Protein AF-A0A3C0AGR0-F1 (afdb_monomer)

Secondary structure (DSSP, 8-state):
--SEEEE-SSEEEEEETTTEEEEEEGGG--EEE-S---HHHHHHHHHHHTS--SSEEEEEEETTEEEEEEEEEEEE-SSEEEEEETTEEEEEEGGG--EEE---PPPP-PPPSEEEEETTS-EEEEEEEEE-SS-EEEEETTS-EEEE-GGGEEEEE-STT-EEEGGGSPPSEEEE--SSS-----EESS-TTSS-EEETTEEESSEEEEESSEEEEEE-TT--SEEEEEEEE-TTSTTT-EEEEEEEETTEEEEEEEEETTSPPEEEEEE-TT-SEEEEEEEEBTTBTTT-EEEEEEEEEE-

Foldseek 3Di:
DFPFWKDAQFWIWTADPFFGIWIFGPQQDQKDFDDDDDPLCVVVVVCVSPDQAPFKWFWFDDPSDIDTDGFHWGIDGRFWTFTDDPHDTDTDGCVRTRMMGGNHDNDPDDQAQKWWQFPVRDTFGFNDWDDPVAWIWTQGPSRIITIGGPNGTPDIGRQSVQKDAPLNFDFPDKDFDAPDPDTDDKDFQADPVGDFFAAPRDGFRGFMKDFPFMKGKHFPQQPFFKKWWWKAQGPVDAQDAKWWKFKDFPNHTQDTDIHTNPDHIDIDIGTRHRGGMIMIGTHADPNGRPSNTMTGGPTITGD

Mean predicted aligned error: 9.31 Å

Structure (mmCIF, N/CA/C/O backbone):
data_AF-A0A3C0AGR0-F1
#
_entry.id   AF-A0A3C0AGR0-F1
#
loop_
_atom_site.group_PDB
_atom_site.id
_atom_site.type_symbol
_atom_site.label_atom_id
_atom_site.label_alt_id
_atom_site.label_comp_id
_atom_site.label_asym_id
_atom_site.label_entity_id
_atom_site.label_seq_id
_atom_site.pdbx_PDB_ins_code
_atom_site.Cartn_x
_atom_site.Cartn_y
_atom_site.Cartn_z
_atom_site.occupancy
_atom_site.B_iso_or_equiv
_atom_site.auth_seq_id
_atom_site.auth_comp_id
_atom_site.auth_asym_id
_atom_site.auth_atom_id
_atom_site.pdbx_PDB_model_num
ATOM 1 N N . PRO A 1 1 ? -0.377 4.636 20.755 1.00 52.22 1 PRO A N 1
ATOM 2 C CA . PRO A 1 1 ? -1.352 4.015 21.696 1.00 52.22 1 PRO A CA 1
ATOM 3 C C . PRO A 1 1 ? -2.328 5.066 22.229 1.00 52.22 1 PRO A C 1
ATOM 5 O O . PRO A 1 1 ? -1.930 6.219 22.353 1.00 52.22 1 PRO A O 1
ATOM 8 N N . ILE A 1 2 ? -3.572 4.690 22.543 1.00 63.81 2 ILE A N 1
ATOM 9 C CA . ILE A 1 2 ? -4.528 5.611 23.177 1.00 63.81 2 ILE A CA 1
ATOM 10 C C . ILE A 1 2 ? -4.007 5.950 24.581 1.00 63.81 2 ILE A C 1
ATOM 12 O O . ILE A 1 2 ? -3.881 5.059 25.420 1.00 63.81 2 ILE A O 1
ATOM 16 N N . GLN A 1 3 ? -3.688 7.220 24.828 1.00 68.31 3 GLN A N 1
ATOM 17 C CA . GLN A 1 3 ? -3.175 7.690 26.118 1.00 68.31 3 GLN A CA 1
ATOM 18 C C . GLN A 1 3 ? -4.291 7.830 27.146 1.00 68.31 3 GLN A C 1
ATOM 20 O O . GLN A 1 3 ? -4.157 7.416 28.296 1.00 68.31 3 GLN A O 1
ATOM 25 N N . SER A 1 4 ? -5.415 8.393 26.712 1.00 81.19 4 SER A N 1
ATOM 26 C CA . SER A 1 4 ? -6.614 8.528 27.522 1.00 81.19 4 SER A CA 1
ATOM 27 C C . SER A 1 4 ? -7.837 8.163 26.691 1.00 81.19 4 SER A C 1
ATOM 29 O O . SER A 1 4 ? -7.893 8.405 25.484 1.00 81.19 4 SER A O 1
ATOM 31 N N . LEU A 1 5 ? -8.800 7.533 27.353 1.00 87.00 5 LEU A N 1
ATOM 32 C CA . LEU A 1 5 ? -10.100 7.204 26.796 1.00 87.00 5 LEU A CA 1
ATOM 33 C C . LEU A 1 5 ? -11.155 7.574 27.830 1.00 87.00 5 LEU A C 1
ATOM 35 O O . LEU A 1 5 ? -11.051 7.177 28.993 1.00 87.00 5 LEU A O 1
ATOM 39 N N . GLN A 1 6 ? -12.186 8.275 27.381 1.00 89.50 6 GLN A N 1
ATOM 40 C CA . GLN A 1 6 ? -13.447 8.394 28.096 1.00 89.50 6 GLN A CA 1
ATOM 41 C C . GLN A 1 6 ? -14.587 8.099 27.128 1.00 89.50 6 GLN A C 1
ATOM 43 O O . GLN A 1 6 ? -14.586 8.587 26.002 1.00 89.50 6 GLN A O 1
ATOM 48 N N . SER A 1 7 ? -15.554 7.295 27.552 1.00 91.75 7 SER A N 1
ATOM 49 C CA . SER A 1 7 ? -16.715 6.935 26.742 1.00 91.75 7 SER A CA 1
ATOM 50 C C . SER A 1 7 ? -17.990 7.042 27.559 1.00 91.75 7 SER A C 1
ATOM 52 O O . SER A 1 7 ? -18.029 6.631 28.720 1.00 91.75 7 SER A O 1
ATOM 54 N N . ASN A 1 8 ? -19.041 7.546 26.926 1.00 89.31 8 ASN A N 1
ATOM 55 C CA . ASN A 1 8 ? -20.416 7.450 27.399 1.00 89.31 8 ASN A CA 1
ATOM 56 C C . ASN A 1 8 ? -21.333 7.022 26.240 1.00 89.31 8 ASN A C 1
ATOM 58 O O . ASN A 1 8 ? -20.868 6.696 25.149 1.00 89.31 8 ASN A O 1
ATOM 62 N N . GLU A 1 9 ? -22.645 7.034 26.455 1.00 84.50 9 GLU A N 1
ATOM 63 C CA . GLU A 1 9 ? -23.624 6.618 25.441 1.00 84.50 9 GLU A CA 1
ATOM 64 C C . GLU A 1 9 ? -23.599 7.473 24.163 1.00 84.50 9 GLU A C 1
ATOM 66 O O . GLU A 1 9 ? -24.014 7.017 23.099 1.00 84.50 9 GLU A O 1
ATOM 71 N N . ARG A 1 10 ? -23.106 8.715 24.240 1.00 87.56 10 ARG A N 1
ATOM 72 C CA . ARG A 1 10 ? -23.133 9.677 23.131 1.00 87.56 10 ARG A CA 1
ATOM 73 C C . ARG A 1 10 ? -21.796 9.821 22.428 1.00 87.56 10 ARG A C 1
ATOM 75 O O . ARG A 1 10 ? -21.780 9.961 21.206 1.00 87.56 10 ARG A O 1
ATOM 82 N N . GLN A 1 11 ? -20.702 9.880 23.181 1.00 91.25 11 GLN A N 1
ATOM 83 C CA . GLN A 1 11 ? -19.387 10.221 22.650 1.00 91.25 11 GLN A CA 1
ATOM 84 C C . GLN A 1 11 ? -18.268 9.369 23.252 1.00 91.25 11 GLN A C 1
ATOM 86 O O . GLN A 1 11 ? -18.266 9.053 24.443 1.00 91.25 11 GLN A O 1
ATOM 91 N N . VAL A 1 12 ? -17.277 9.090 22.410 1.00 90.69 12 VAL A N 1
ATOM 92 C CA . VAL A 1 12 ? -15.979 8.526 22.760 1.00 90.69 12 VAL A CA 1
ATOM 93 C C . VAL A 1 12 ? -14.927 9.601 22.540 1.00 90.69 12 VAL A C 1
ATOM 95 O O . VAL A 1 12 ? -14.765 10.122 21.438 1.00 90.69 12 VAL A O 1
ATOM 98 N N . LYS A 1 13 ? -14.196 9.917 23.599 1.00 91.12 13 LYS A N 1
ATOM 99 C CA . LYS A 1 13 ? -13.093 10.864 23.612 1.00 91.12 13 LYS A CA 1
ATOM 100 C C . LYS A 1 13 ? -11.789 10.092 23.763 1.00 91.12 13 LYS A C 1
ATOM 102 O O . LYS A 1 13 ? -11.594 9.417 24.774 1.00 91.12 13 LYS A O 1
ATOM 107 N N . VAL A 1 14 ? -10.915 10.189 22.767 1.00 88.56 14 VAL A N 1
ATOM 108 C CA . VAL A 1 14 ? -9.573 9.594 22.789 1.00 88.56 14 VAL A CA 1
ATOM 109 C C . VAL A 1 14 ? -8.513 10.672 22.667 1.00 88.56 14 VAL A C 1
ATOM 111 O O . VAL A 1 14 ? -8.680 11.630 21.918 1.00 88.56 14 VAL A O 1
ATOM 114 N N . SER A 1 15 ? -7.404 10.494 23.373 1.00 83.94 15 SER A N 1
ATOM 115 C CA . SER A 1 15 ? -6.204 11.304 23.168 1.00 83.94 15 SER A CA 1
ATOM 116 C C . SER A 1 15 ? -5.042 10.416 22.748 1.00 83.94 15 SER A C 1
ATOM 118 O O . SER A 1 15 ? -4.794 9.371 23.355 1.00 83.94 15 SER A O 1
ATOM 120 N N . GLY A 1 16 ? -4.333 10.836 21.706 1.00 79.06 16 GLY A N 1
ATOM 121 C CA . GLY A 1 16 ? -3.103 10.211 21.233 1.00 79.06 16 GLY A CA 1
ATOM 122 C C . GLY A 1 16 ? -2.053 11.271 20.918 1.00 79.06 16 GLY A C 1
ATOM 123 O O . GLY A 1 16 ? -2.400 12.392 20.555 1.00 79.06 16 GLY A O 1
ATOM 124 N N . ASP A 1 17 ? -0.773 10.907 21.018 1.00 78.38 17 ASP A N 1
ATOM 125 C CA . ASP A 1 17 ? 0.351 11.822 20.758 1.00 78.38 17 ASP A CA 1
ATOM 126 C C . ASP A 1 17 ? 0.295 12.461 19.365 1.00 78.38 17 ASP A C 1
ATOM 128 O O . ASP A 1 17 ? 0.658 13.618 19.180 1.00 78.38 17 ASP A O 1
ATOM 132 N N . GLN A 1 18 ? -0.170 11.694 18.377 1.00 80.62 18 GLN A N 1
ATOM 133 C CA . GLN A 1 18 ? -0.134 12.076 16.965 1.00 80.62 18 GLN A CA 1
ATOM 134 C C . GLN A 1 18 ? -1.436 12.698 16.458 1.00 80.62 18 GLN A C 1
ATOM 136 O O . GLN A 1 18 ? -1.412 13.453 15.487 1.00 80.62 18 GLN A O 1
ATOM 141 N N . THR A 1 19 ? -2.553 12.376 17.110 1.00 76.94 19 THR A N 1
ATOM 142 C CA . THR A 1 19 ? -3.911 12.811 16.748 1.00 76.94 19 THR A CA 1
ATOM 143 C C . THR A 1 19 ? -4.418 13.957 17.618 1.00 76.94 19 THR A C 1
ATOM 145 O O . THR A 1 19 ? -5.484 14.506 17.343 1.00 76.94 19 THR A O 1
ATOM 148 N N . GLY A 1 20 ? -3.720 14.255 18.719 1.00 83.00 20 GLY A N 1
ATOM 149 C CA . GLY A 1 20 ? -4.258 15.067 19.797 1.00 83.00 20 GLY A CA 1
ATOM 150 C C . GLY A 1 20 ? -5.529 14.445 20.375 1.00 83.00 20 GLY A C 1
ATOM 151 O O . GLY A 1 20 ? -5.673 13.221 20.456 1.00 83.00 20 GLY A O 1
ATOM 152 N N . GLU A 1 21 ? -6.453 15.311 20.775 1.00 86.94 21 GLU A N 1
ATOM 153 C CA . GLU A 1 21 ? -7.779 14.937 21.251 1.00 86.94 21 GLU A CA 1
ATOM 154 C C . GLU A 1 21 ? -8.753 14.748 20.082 1.00 86.94 21 GLU A C 1
ATOM 156 O O . GLU A 1 21 ? -8.949 15.648 19.267 1.00 86.94 21 GLU A O 1
ATOM 161 N N . LEU A 1 22 ? -9.402 13.586 20.037 1.00 87.38 22 LEU A N 1
ATOM 162 C CA . LEU A 1 22 ? -10.415 13.233 19.055 1.00 87.38 22 LEU A CA 1
ATOM 163 C C . LEU A 1 22 ? -11.713 12.852 19.770 1.00 87.38 22 LEU A C 1
ATOM 165 O O . LEU A 1 22 ? -11.727 11.994 20.656 1.00 87.38 22 LEU A O 1
ATOM 169 N N . VAL A 1 23 ? -12.813 13.480 19.357 1.00 89.50 23 VAL A N 1
ATOM 170 C CA . VAL A 1 23 ? -14.159 13.207 19.870 1.00 89.50 23 VAL A CA 1
ATOM 171 C C . VAL A 1 23 ? -14.988 12.579 18.758 1.00 89.50 23 VAL A C 1
ATOM 173 O O . VAL A 1 23 ? -15.205 13.184 17.709 1.00 89.50 23 VAL A O 1
ATOM 176 N N . LEU A 1 24 ? -15.448 11.356 18.993 1.00 88.06 24 LEU A N 1
ATOM 177 C CA . LEU A 1 24 ? -16.233 10.557 18.061 1.00 88.06 24 LEU A CA 1
ATOM 178 C C . LEU A 1 24 ? -17.632 10.328 18.640 1.00 88.06 24 LEU A C 1
ATOM 180 O O . LEU A 1 24 ? -17.748 10.073 19.838 1.00 88.06 24 LEU A O 1
ATOM 184 N N . PRO A 1 25 ? -18.703 10.354 17.830 1.00 87.69 25 PRO A N 1
ATOM 185 C CA . PRO A 1 25 ? -19.986 9.810 18.255 1.00 87.69 25 PRO A CA 1
ATOM 186 C C . PRO A 1 25 ? -19.810 8.344 18.650 1.00 87.69 25 PRO A C 1
ATOM 188 O O . PRO A 1 25 ? -19.222 7.580 17.882 1.00 87.69 25 PRO A O 1
ATOM 191 N N . SER A 1 26 ? -20.329 7.940 19.813 1.00 88.00 26 SER A N 1
ATOM 192 C CA . SER A 1 26 ? -20.138 6.577 20.317 1.00 88.00 26 SER A CA 1
ATOM 193 C C . SER A 1 26 ? -20.583 5.556 19.293 1.00 88.00 26 SER A C 1
ATOM 195 O O . SER A 1 26 ? -19.822 4.640 19.033 1.00 88.00 26 SER A O 1
ATOM 197 N N . ILE A 1 27 ? -21.724 5.775 18.632 1.00 86.00 27 ILE A N 1
ATOM 198 C CA . ILE A 1 27 ? -22.282 4.894 17.594 1.00 86.00 27 ILE A CA 1
ATOM 199 C C . ILE A 1 27 ? -21.316 4.579 16.435 1.00 86.00 27 ILE A C 1
ATOM 201 O O . ILE A 1 27 ? -21.429 3.518 15.835 1.00 86.00 27 ILE A O 1
ATOM 205 N N . ASN A 1 28 ? -20.331 5.444 16.165 1.00 84.56 28 ASN A N 1
ATOM 206 C CA . ASN A 1 28 ? -19.350 5.257 15.090 1.00 84.56 28 ASN A CA 1
ATOM 207 C C . ASN A 1 28 ? -18.106 4.466 15.530 1.00 84.56 28 ASN A C 1
ATOM 209 O O . ASN A 1 28 ? -17.214 4.220 14.719 1.00 84.56 28 ASN A O 1
ATOM 213 N N . VAL A 1 29 ? -18.019 4.078 16.804 1.00 88.12 29 VAL A N 1
ATOM 214 C CA . VAL A 1 29 ? -16.923 3.265 17.340 1.00 88.12 29 VAL A CA 1
ATOM 215 C C . VAL A 1 29 ? -17.351 1.802 17.353 1.00 88.12 29 VAL A C 1
ATOM 217 O O . VAL A 1 29 ? -18.208 1.405 18.137 1.00 88.12 29 VAL A O 1
ATOM 220 N N . ALA A 1 30 ? -16.757 0.989 16.483 1.00 89.50 30 ALA A N 1
ATOM 221 C CA . ALA A 1 30 ? -17.050 -0.445 16.414 1.00 89.50 30 ALA A CA 1
ATOM 222 C C . ALA A 1 30 ? -16.259 -1.255 17.451 1.00 89.50 30 ALA A C 1
ATOM 224 O O . ALA A 1 30 ? -16.752 -2.231 18.004 1.00 89.50 30 ALA A O 1
ATOM 225 N N . SER A 1 31 ? -15.025 -0.850 17.745 1.00 91.62 31 SER A N 1
ATOM 226 C CA . SER A 1 31 ? -14.196 -1.507 18.752 1.00 91.62 31 SER A CA 1
ATOM 227 C C . SER A 1 31 ? -13.169 -0.549 19.336 1.00 91.62 31 SER A C 1
ATOM 229 O O . SER A 1 31 ? -12.819 0.469 18.736 1.00 91.62 31 SER A O 1
ATOM 231 N N . ILE A 1 32 ? -12.678 -0.890 20.522 1.00 91.69 32 ILE A N 1
ATOM 232 C CA . ILE A 1 32 ? -11.582 -0.205 21.195 1.00 91.69 32 ILE A CA 1
ATOM 233 C C . ILE A 1 32 ? -10.606 -1.270 21.674 1.00 91.69 32 ILE A C 1
ATOM 235 O O . ILE A 1 32 ? -11.000 -2.217 22.346 1.00 91.69 32 ILE A O 1
ATOM 239 N N . ARG A 1 33 ? -9.319 -1.108 21.373 1.00 91.06 33 AR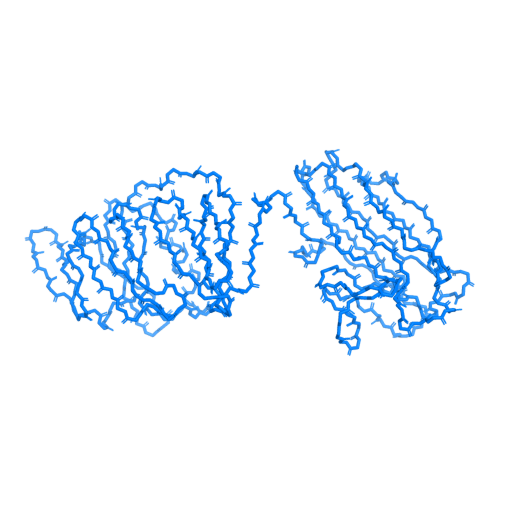G A N 1
ATOM 240 C CA . ARG A 1 33 ? -8.271 -2.002 21.871 1.00 91.06 33 ARG A CA 1
ATOM 241 C C . ARG A 1 33 ? -7.336 -1.243 22.803 1.00 91.06 33 ARG A C 1
ATOM 243 O O . ARG A 1 33 ? -6.800 -0.203 22.429 1.00 91.06 33 ARG A O 1
ATOM 250 N N . PHE A 1 34 ? -7.128 -1.789 23.995 1.00 88.44 34 PHE A N 1
ATOM 251 C CA . PHE A 1 34 ? -6.249 -1.227 25.020 1.00 88.44 34 PHE A CA 1
ATOM 252 C C . PHE A 1 34 ? -4.852 -1.846 24.982 1.00 88.44 34 PHE A C 1
ATOM 254 O O . PHE A 1 34 ? -3.864 -1.148 25.202 1.00 88.44 34 PHE A O 1
ATOM 261 N N . GLY A 1 35 ? -4.771 -3.147 24.691 1.00 84.06 35 GLY A N 1
ATOM 262 C CA . GLY A 1 35 ? -3.515 -3.893 24.640 1.00 84.06 35 GLY A CA 1
ATOM 263 C C . GLY A 1 35 ? -2.786 -3.817 23.288 1.00 84.06 35 GLY A C 1
ATOM 264 O O . GLY A 1 35 ? -3.388 -3.499 22.250 1.00 84.06 35 GLY A O 1
ATOM 265 N N . PRO A 1 36 ? -1.478 -4.133 23.265 1.00 85.56 36 PRO A N 1
ATOM 266 C CA . PRO A 1 36 ? -0.733 -4.312 22.023 1.00 85.56 36 PRO A CA 1
ATOM 267 C C . PRO A 1 36 ? -1.237 -5.550 21.268 1.00 85.56 36 PRO A C 1
ATOM 269 O O . PRO A 1 36 ? -1.525 -6.578 21.871 1.00 85.56 36 PRO A O 1
ATOM 272 N N . LEU A 1 37 ? -1.316 -5.475 19.936 1.00 86.69 37 LEU A N 1
ATOM 273 C CA . LEU A 1 37 ? -1.718 -6.613 19.103 1.00 86.69 37 LEU A CA 1
ATOM 274 C C . LEU A 1 37 ? -0.498 -7.326 18.528 1.00 86.69 37 LEU A C 1
ATOM 276 O O . LEU A 1 37 ? 0.013 -6.972 17.463 1.00 86.69 37 LEU A O 1
ATOM 280 N N . THR A 1 38 ? -0.047 -8.344 19.247 1.00 88.38 38 THR A N 1
ATOM 281 C CA . THR A 1 38 ? 1.052 -9.223 18.846 1.00 88.38 38 THR A CA 1
ATOM 282 C C . THR A 1 38 ? 0.606 -10.234 17.782 1.00 88.38 38 THR A C 1
ATOM 284 O O . THR A 1 38 ? -0.585 -10.486 17.582 1.00 88.38 38 THR A O 1
ATOM 287 N N . SER A 1 39 ? 1.563 -10.809 17.050 1.00 87.88 39 SER A N 1
ATOM 288 C CA . SER A 1 39 ? 1.302 -11.727 15.927 1.00 87.88 39 SER A CA 1
ATOM 289 C C . SER A 1 39 ? 0.491 -12.968 16.319 1.00 87.88 39 SER A C 1
ATOM 291 O O . SER A 1 39 ? -0.363 -13.408 15.557 1.00 87.88 39 SER A O 1
ATOM 293 N N . ASN A 1 40 ? 0.711 -13.493 17.523 1.00 90.75 40 ASN A N 1
ATOM 294 C CA . ASN A 1 40 ? 0.032 -14.666 18.078 1.00 90.75 40 ASN A CA 1
ATOM 295 C C . ASN A 1 40 ? -1.470 -14.466 18.361 1.00 90.75 40 ASN A C 1
ATOM 297 O O . ASN A 1 40 ? -2.233 -15.417 18.234 1.00 90.75 40 ASN A O 1
ATOM 301 N N . ILE A 1 41 ? -1.907 -13.254 18.716 1.00 92.69 41 ILE A N 1
ATOM 302 C CA . ILE A 1 41 ? -3.315 -12.956 19.041 1.00 92.69 41 ILE A CA 1
ATOM 303 C C . ILE A 1 41 ? -4.048 -12.217 17.916 1.00 92.69 41 ILE A C 1
ATOM 305 O O . ILE A 1 41 ? -5.271 -12.092 17.965 1.00 92.69 41 ILE A O 1
ATOM 309 N N . ARG A 1 42 ? -3.324 -11.749 16.887 1.00 91.44 42 ARG A N 1
ATOM 310 C CA . ARG A 1 42 ? -3.878 -11.000 15.747 1.00 91.44 42 ARG A CA 1
ATOM 311 C C . ARG A 1 42 ? -5.040 -11.725 15.076 1.00 91.44 42 ARG A C 1
ATOM 313 O O . ARG A 1 42 ? -6.119 -11.154 14.972 1.00 91.44 42 ARG A O 1
ATOM 320 N N . GLY A 1 43 ? -4.840 -12.985 14.693 1.00 92.19 43 GLY A N 1
ATOM 321 C CA . GLY A 1 43 ? -5.882 -13.765 14.021 1.00 92.19 43 GLY A CA 1
ATOM 322 C C . GLY A 1 43 ? -7.114 -13.999 14.901 1.00 92.19 43 GLY A C 1
ATOM 323 O O . GLY A 1 43 ? -8.236 -13.973 14.406 1.00 92.19 43 GLY A O 1
ATOM 324 N N . SER A 1 44 ? -6.932 -14.182 16.213 1.00 93.12 44 SER A N 1
ATOM 325 C CA . SER A 1 44 ? -8.050 -14.325 17.157 1.00 93.12 44 SER A CA 1
ATOM 326 C C . SER A 1 44 ? -8.837 -13.022 17.303 1.00 93.12 44 SER A C 1
ATOM 328 O O . SER A 1 44 ? -10.062 -13.046 17.284 1.00 93.12 44 SER A O 1
ATOM 330 N N . TRP A 1 45 ? -8.149 -11.879 17.383 1.00 94.12 45 TRP A N 1
ATOM 331 C CA . TRP A 1 45 ? -8.791 -10.562 17.429 1.00 94.12 45 TRP A CA 1
ATOM 332 C C . TRP A 1 45 ? -9.575 -10.260 16.146 1.00 94.12 45 TRP A C 1
ATOM 334 O O . TRP A 1 45 ? -10.723 -9.832 16.215 1.00 94.12 45 TRP A O 1
ATOM 344 N N . GLU A 1 46 ? -8.994 -10.538 14.976 1.00 91.25 46 GLU A N 1
ATOM 345 C CA . GLU A 1 46 ? -9.662 -10.363 13.679 1.00 91.25 46 GLU A CA 1
ATOM 346 C C . GLU A 1 46 ? -10.913 -11.241 13.551 1.00 91.25 46 GLU A C 1
ATOM 348 O O . GLU A 1 46 ? -11.924 -10.792 13.014 1.00 91.25 46 GLU A O 1
ATOM 353 N N . LYS A 1 47 ? -10.890 -12.469 14.082 1.00 91.88 47 LYS A N 1
ATOM 354 C CA . LYS A 1 47 ? -12.084 -13.326 14.132 1.00 91.88 47 LYS A CA 1
ATOM 355 C C . LYS A 1 47 ? -13.189 -12.736 15.006 1.00 91.88 47 LYS A C 1
ATOM 357 O O . LYS A 1 47 ? -14.343 -12.794 14.606 1.00 91.88 47 LYS A O 1
ATOM 362 N N . LEU A 1 48 ? -12.847 -12.159 16.162 1.00 92.75 48 LEU A N 1
ATOM 363 C CA . LEU A 1 48 ? -13.831 -11.518 17.043 1.00 92.75 48 LEU A CA 1
ATOM 364 C C . LEU A 1 48 ? -14.441 -10.262 16.403 1.00 92.75 48 LEU A C 1
ATOM 366 O O . LEU A 1 48 ? -15.649 -10.060 16.500 1.00 92.75 48 LEU A O 1
ATOM 370 N N . LEU A 1 49 ? -13.625 -9.448 15.721 1.00 90.06 49 LEU A N 1
ATOM 371 C CA . LEU A 1 49 ? -14.084 -8.243 15.018 1.00 90.06 49 LEU A CA 1
ATOM 372 C C . LEU A 1 49 ? -15.064 -8.547 13.882 1.00 90.06 49 LEU A C 1
ATOM 374 O O . LEU A 1 49 ? -15.992 -7.779 13.662 1.00 90.06 49 LEU A O 1
ATOM 378 N N . ASN A 1 50 ? -14.837 -9.646 13.161 1.00 87.56 50 ASN A N 1
ATOM 379 C CA . ASN A 1 50 ? -15.655 -10.050 12.016 1.00 87.56 50 ASN A CA 1
ATOM 380 C C . ASN A 1 50 ? -16.785 -11.025 12.397 1.00 87.56 50 ASN A C 1
ATOM 382 O O . ASN A 1 50 ? -17.455 -11.555 11.513 1.00 87.56 50 ASN A O 1
ATOM 386 N N . GLY A 1 51 ? -16.963 -11.313 13.689 1.00 85.69 51 GLY A N 1
ATOM 387 C CA . GLY A 1 51 ? -18.023 -12.190 14.176 1.00 85.69 51 GLY A CA 1
ATOM 388 C C . GLY A 1 51 ? -19.394 -11.513 14.149 1.00 85.69 51 GLY A C 1
ATOM 389 O O . GLY A 1 51 ? -19.514 -10.313 14.397 1.00 85.69 51 GLY A O 1
ATOM 390 N N . GLU A 1 52 ? -20.445 -12.292 13.895 1.00 83.19 52 GLU A N 1
ATOM 391 C CA . GLU A 1 52 ? -21.830 -11.839 14.053 1.00 83.19 52 GLU A CA 1
ATOM 392 C C . GLU A 1 52 ? -22.201 -11.833 15.541 1.00 83.19 52 GLU A C 1
ATOM 394 O O . GLU A 1 52 ? -22.642 -12.836 16.102 1.00 83.19 52 GLU A O 1
ATOM 399 N N . ASN A 1 53 ? -21.980 -10.696 16.202 1.00 84.94 53 ASN A N 1
ATOM 400 C CA . ASN A 1 53 ? -22.244 -10.537 17.629 1.00 84.94 53 ASN A CA 1
ATOM 401 C C . ASN A 1 53 ? -23.573 -9.804 17.846 1.00 84.94 53 ASN A C 1
ATOM 403 O O . ASN A 1 53 ? -23.746 -8.672 17.400 1.00 84.94 53 ASN A O 1
ATOM 407 N N . SER A 1 54 ? -24.505 -10.426 18.573 1.00 87.31 54 SER A N 1
ATOM 408 C CA . SER A 1 54 ? -25.776 -9.793 18.959 1.00 87.31 54 SER A CA 1
ATOM 409 C C . SER A 1 54 ? -25.667 -8.906 20.207 1.00 87.31 54 SER A C 1
ATOM 411 O O . SER A 1 54 ? -26.625 -8.220 20.552 1.00 87.31 54 SER A O 1
ATOM 413 N N . LYS A 1 55 ? -24.533 -8.964 20.913 1.00 92.69 55 LYS A N 1
ATOM 414 C CA . LYS A 1 55 ? -24.222 -8.213 22.138 1.00 92.69 55 LYS A CA 1
ATOM 415 C C . LYS A 1 55 ? -22.779 -7.719 22.111 1.00 92.69 55 LYS A C 1
ATOM 417 O O . LYS A 1 55 ? -21.951 -8.277 21.390 1.00 92.69 55 LYS A O 1
ATOM 422 N N . ASP A 1 56 ? -22.480 -6.705 22.917 1.00 94.81 56 ASP A N 1
ATOM 423 C CA . ASP A 1 56 ? -21.118 -6.205 23.065 1.00 94.81 56 ASP A CA 1
ATOM 424 C C . ASP A 1 56 ? -20.223 -7.273 23.700 1.00 94.81 56 ASP A C 1
ATOM 426 O O . ASP A 1 56 ? -20.662 -8.054 24.547 1.00 94.81 56 ASP A O 1
ATOM 430 N N . LEU A 1 57 ? -18.950 -7.278 23.316 1.00 95.88 57 LEU A N 1
ATOM 431 C CA . LEU A 1 57 ? -17.938 -8.176 23.846 1.00 95.88 57 LEU A CA 1
ATOM 432 C C . LEU A 1 57 ? -16.925 -7.398 24.678 1.00 95.88 57 LEU A C 1
ATOM 434 O O . LEU A 1 57 ? -16.256 -6.480 24.189 1.00 95.88 57 LEU A O 1
ATOM 438 N N . LEU A 1 58 ? -16.750 -7.833 25.922 1.00 96.38 58 LEU A N 1
ATOM 439 C CA . LEU A 1 58 ? -15.632 -7.441 26.764 1.00 96.38 58 LEU A CA 1
ATOM 440 C C . LEU A 1 58 ? -14.521 -8.484 26.616 1.00 96.38 58 LEU A C 1
ATOM 442 O O . LEU A 1 58 ? -14.628 -9.594 27.135 1.00 96.38 58 LEU A O 1
ATOM 446 N N . VAL A 1 59 ? -13.456 -8.138 25.897 1.00 96.31 59 VAL A N 1
ATOM 447 C CA . VAL A 1 59 ? -12.372 -9.066 25.555 1.00 96.31 59 VAL A CA 1
ATOM 448 C C . VAL A 1 59 ? -11.256 -8.967 26.587 1.00 96.31 59 VAL A C 1
ATOM 450 O O . VAL A 1 59 ? -10.731 -7.884 26.857 1.00 96.31 59 VAL A O 1
ATOM 453 N N . VAL A 1 60 ? -10.841 -10.105 27.130 1.00 95.31 60 VAL A N 1
ATOM 454 C CA . VAL A 1 60 ? -9.724 -10.235 28.070 1.00 95.31 60 VAL A CA 1
ATOM 455 C C . VAL A 1 60 ? -8.618 -11.085 27.456 1.00 95.31 60 VAL A C 1
ATOM 457 O O . VAL A 1 60 ? -8.870 -11.990 26.664 1.00 95.31 60 VAL A O 1
ATOM 460 N N . GLN A 1 61 ? -7.376 -10.800 27.832 1.00 93.81 61 GLN A N 1
ATOM 461 C CA . GLN A 1 61 ? -6.221 -11.584 27.408 1.00 93.81 61 GLN A CA 1
ATOM 462 C C . GLN A 1 61 ? -5.681 -12.379 28.597 1.00 93.81 61 GLN A C 1
ATOM 464 O O . GLN A 1 61 ? -5.374 -11.808 29.645 1.00 93.81 61 GLN A O 1
ATOM 469 N N . LYS A 1 62 ? -5.529 -13.692 28.419 1.00 91.38 62 LYS A N 1
ATOM 470 C CA . LYS A 1 62 ? -4.772 -14.566 29.323 1.00 91.38 62 LYS A CA 1
ATOM 471 C C . LYS A 1 62 ? -3.627 -15.166 28.524 1.00 91.38 62 LYS A C 1
ATOM 473 O O . LYS A 1 62 ? -3.857 -15.956 27.613 1.00 91.38 62 LYS A O 1
ATOM 478 N N . GLU A 1 63 ? -2.405 -14.745 28.838 1.00 88.00 63 GLU A N 1
ATOM 479 C CA . GLU A 1 63 ? -1.204 -15.100 28.075 1.00 88.00 63 GLU A CA 1
ATOM 480 C C . GLU A 1 63 ? -1.374 -14.791 26.576 1.00 88.00 63 GLU A C 1
ATOM 482 O O . GLU A 1 63 ? -1.415 -13.627 26.183 1.00 88.00 63 GLU A O 1
ATOM 487 N N . ASN A 1 64 ? -1.519 -15.820 25.741 1.00 89.12 64 ASN A N 1
ATOM 488 C CA . ASN A 1 64 ? -1.627 -15.716 24.287 1.00 89.12 64 ASN A CA 1
ATOM 489 C C . ASN A 1 64 ? -3.028 -16.066 23.769 1.00 89.12 64 ASN A C 1
ATOM 491 O O . ASN A 1 64 ? -3.200 -16.327 22.579 1.00 89.12 64 ASN A O 1
ATOM 495 N N . VAL A 1 65 ? -4.023 -16.096 24.656 1.00 93.06 65 VAL A N 1
ATOM 496 C CA . VAL A 1 65 ? -5.409 -16.428 24.327 1.00 93.06 65 VAL A CA 1
ATOM 497 C C . VAL A 1 65 ? -6.299 -15.230 24.634 1.00 93.06 65 VAL A C 1
ATOM 499 O O . VAL A 1 65 ? -6.210 -14.629 25.708 1.00 93.06 65 VAL A O 1
ATOM 502 N N . LEU A 1 66 ? -7.147 -14.883 23.665 1.00 95.25 66 LEU A N 1
ATOM 503 C CA . LEU A 1 66 ? -8.225 -13.919 23.843 1.00 95.25 66 LEU A CA 1
ATOM 504 C C . LEU A 1 66 ? -9.501 -14.677 24.189 1.00 95.25 66 LEU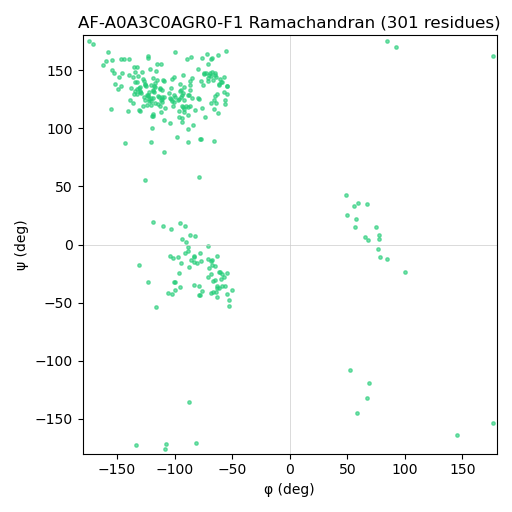 A C 1
ATOM 506 O O . LEU A 1 66 ? -9.889 -15.596 23.470 1.00 95.25 66 LEU A O 1
ATOM 510 N N . ASP A 1 67 ? -10.123 -14.269 25.283 1.00 95.06 67 ASP A N 1
ATOM 511 C CA . ASP A 1 67 ? -11.405 -14.767 25.769 1.00 95.06 67 ASP A CA 1
ATOM 512 C C . ASP A 1 67 ? -12.359 -13.573 25.905 1.00 95.06 67 ASP A C 1
ATOM 514 O O . ASP A 1 67 ? -11.908 -12.421 25.912 1.00 95.06 67 ASP A O 1
ATOM 518 N N . TYR A 1 68 ? -13.665 -13.804 25.983 1.00 95.25 68 TYR A N 1
ATOM 519 C CA . TYR A 1 68 ? -14.628 -12.706 26.034 1.00 95.25 68 TYR A CA 1
ATOM 520 C C . TYR A 1 68 ? -15.851 -13.016 26.886 1.00 95.25 68 TYR A C 1
ATOM 522 O O . TYR A 1 68 ? -16.190 -14.166 27.148 1.00 95.25 68 TYR A O 1
ATOM 530 N N . ILE A 1 69 ? -16.517 -11.945 27.308 1.00 94.81 69 ILE A N 1
ATOM 531 C CA . ILE A 1 69 ? -17.806 -11.990 27.996 1.00 94.81 69 ILE A CA 1
ATOM 532 C C . ILE A 1 69 ? -18.788 -11.161 27.169 1.00 94.81 69 ILE A C 1
ATOM 534 O O . ILE A 1 69 ? -18.451 -10.042 26.773 1.00 94.81 69 ILE A O 1
ATOM 538 N N . ASP A 1 70 ? -19.972 -11.708 26.889 1.00 94.50 70 ASP A N 1
ATOM 539 C CA . ASP A 1 70 ? -21.042 -11.017 26.171 1.00 94.50 70 ASP A CA 1
ATOM 540 C C . ASP A 1 70 ? -21.917 -10.195 27.130 1.00 94.50 70 ASP A C 1
ATOM 542 O O . ASP A 1 70 ? -22.235 -10.614 28.244 1.00 94.50 70 ASP A O 1
ATOM 546 N N . GLY A 1 71 ? -22.322 -9.002 26.707 1.00 94.38 71 GLY A N 1
ATOM 547 C CA . GLY A 1 71 ? -23.105 -8.106 27.552 1.00 94.38 71 GLY A CA 1
ATOM 548 C C . GLY A 1 71 ? -23.378 -6.763 26.895 1.00 94.38 71 GLY A C 1
ATOM 549 O O . GLY A 1 71 ? -23.428 -6.652 25.671 1.00 94.38 71 GLY A O 1
ATOM 550 N N . VAL A 1 72 ? -23.577 -5.740 27.719 1.00 94.25 72 VAL A N 1
ATOM 551 C CA . VAL A 1 72 ? -23.723 -4.353 27.263 1.00 94.25 72 VAL A CA 1
ATOM 552 C C . VAL A 1 72 ? -22.628 -3.518 27.902 1.00 94.25 72 VAL A C 1
ATOM 554 O O . VAL A 1 72 ? -22.468 -3.514 29.124 1.00 94.25 72 VAL A O 1
ATOM 557 N N . VAL A 1 73 ? -21.857 -2.810 27.081 1.00 94.69 73 VAL A N 1
ATOM 558 C CA . VAL A 1 73 ? -20.804 -1.915 27.562 1.00 94.69 73 VAL A CA 1
ATOM 559 C C . VAL A 1 73 ? -21.393 -0.525 27.782 1.00 94.69 73 VAL A C 1
ATOM 561 O O . VAL A 1 73 ? -21.864 0.125 26.851 1.00 94.69 73 VAL A O 1
ATOM 564 N N . GLY A 1 74 ?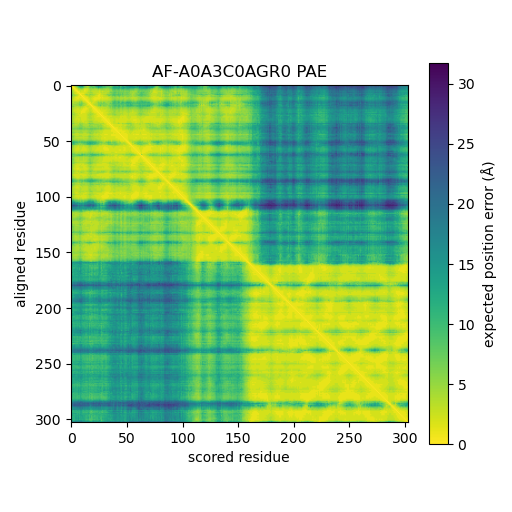 -21.334 -0.063 29.029 1.00 93.00 74 GLY A N 1
ATOM 565 C CA . GLY A 1 74 ? -21.726 1.281 29.433 1.00 93.00 74 GLY A CA 1
ATOM 566 C C . GLY A 1 74 ? -20.580 2.286 29.304 1.00 93.00 74 GLY A C 1
ATOM 567 O O . GLY A 1 74 ? -19.848 2.338 28.311 1.00 93.00 74 GLY A O 1
ATOM 568 N N . SER A 1 75 ? -20.427 3.123 30.330 1.00 92.75 75 SER A N 1
ATOM 569 C CA . SER A 1 75 ? -19.364 4.127 30.370 1.00 92.75 75 SER A CA 1
ATOM 570 C C . SER A 1 75 ? -17.966 3.515 30.533 1.00 92.75 75 SER A C 1
ATOM 572 O O . SER A 1 75 ? -17.773 2.491 31.191 1.00 92.75 75 SER A O 1
ATOM 574 N N . ILE A 1 76 ? -16.965 4.167 29.936 1.00 93.56 76 ILE A N 1
ATOM 575 C CA . ILE A 1 76 ? -15.549 3.813 30.103 1.00 93.56 76 ILE A CA 1
ATOM 576 C C . ILE A 1 76 ? -14.809 5.031 30.641 1.00 93.56 76 ILE A C 1
ATOM 578 O O . ILE A 1 76 ? -14.856 6.105 30.040 1.00 93.56 76 ILE A O 1
ATOM 582 N N . THR A 1 77 ? -14.111 4.863 31.759 1.00 91.75 77 THR A N 1
ATOM 583 C CA . THR A 1 77 ? -13.256 5.879 32.378 1.00 91.75 77 THR A CA 1
ATOM 584 C C . THR A 1 77 ? -11.777 5.522 32.207 1.00 91.75 77 THR A C 1
ATOM 586 O O . THR A 1 77 ? -11.408 4.528 31.577 1.00 91.75 77 THR A O 1
ATOM 589 N N . GLY A 1 78 ? -10.898 6.331 32.806 1.00 86.44 78 GLY A N 1
ATOM 590 C CA . GLY A 1 78 ? -9.461 6.068 32.811 1.00 86.44 78 GLY A CA 1
ATOM 591 C C . GLY A 1 78 ? -9.067 4.744 33.479 1.00 86.44 78 GLY A C 1
ATOM 592 O O . GLY A 1 78 ? -8.026 4.190 33.137 1.00 86.44 78 GLY A O 1
ATOM 593 N N . ASP A 1 79 ? -9.881 4.187 34.370 1.00 91.31 79 ASP A N 1
ATOM 594 C CA . ASP A 1 79 ? -9.547 3.011 35.182 1.00 91.31 79 ASP A CA 1
ATOM 595 C C . ASP A 1 79 ? -10.627 1.917 35.179 1.00 91.31 79 ASP A C 1
ATOM 597 O O . ASP A 1 79 ? -10.323 0.766 35.501 1.00 91.31 79 ASP A O 1
ATOM 601 N N . LYS A 1 80 ? -11.869 2.232 34.788 1.00 94.31 80 LYS A N 1
ATOM 602 C CA . LYS A 1 80 ? -13.006 1.308 34.866 1.00 94.31 80 LYS A CA 1
ATOM 603 C C . LYS A 1 80 ? -13.829 1.264 33.584 1.00 94.31 80 LYS A C 1
ATOM 605 O O . LYS A 1 80 ? -13.897 2.228 32.827 1.00 94.31 80 LYS A O 1
ATOM 610 N N . ILE A 1 81 ? -14.468 0.122 33.370 1.00 94.81 81 ILE A N 1
ATOM 611 C CA . ILE A 1 81 ? -15.481 -0.112 32.344 1.00 94.81 81 ILE A CA 1
ATOM 612 C C . ILE A 1 81 ? -16.745 -0.571 33.064 1.00 94.81 81 ILE A C 1
ATOM 614 O O . ILE A 1 81 ? -16.710 -1.543 33.818 1.00 94.81 81 ILE A O 1
ATOM 618 N N . GLN A 1 82 ? -17.844 0.135 32.842 1.00 95.88 82 GLN A N 1
ATOM 619 C CA . GLN A 1 82 ? -19.167 -0.285 33.279 1.00 95.88 82 GLN A CA 1
ATOM 620 C C . GLN A 1 82 ? -19.688 -1.338 32.301 1.00 95.88 82 GLN A C 1
ATOM 622 O O . GLN A 1 82 ? -19.713 -1.101 31.092 1.00 95.88 82 GLN A O 1
ATOM 627 N N . PHE A 1 83 ? -20.068 -2.506 32.805 1.00 96.00 83 PHE A N 1
ATOM 628 C CA . PHE A 1 83 ? -20.479 -3.632 31.978 1.00 96.00 83 PHE A CA 1
ATOM 629 C C . PHE A 1 83 ? -21.696 -4.323 32.580 1.00 96.00 83 PHE A C 1
ATOM 631 O O . PHE A 1 83 ? -21.722 -4.573 33.781 1.00 96.00 83 PHE A O 1
ATOM 638 N N . PHE A 1 84 ? -22.687 -4.639 31.753 1.00 94.50 84 PHE A N 1
ATOM 639 C CA . PHE A 1 84 ? -23.924 -5.278 32.188 1.00 94.50 84 PHE A CA 1
ATOM 640 C C . PHE A 1 84 ? -24.010 -6.700 31.638 1.00 94.50 84 PHE A C 1
ATOM 642 O O . PHE A 1 84 ? -23.945 -6.906 30.422 1.00 94.50 84 PHE A O 1
ATOM 649 N N . THR A 1 85 ? -24.185 -7.673 32.531 1.00 91.56 85 THR A N 1
ATOM 650 C CA . THR A 1 85 ? -24.368 -9.092 32.193 1.00 91.56 85 THR A CA 1
ATOM 651 C C . THR A 1 85 ? -25.718 -9.564 32.710 1.00 91.56 85 THR A C 1
ATOM 653 O O . THR A 1 85 ? -25.873 -9.839 33.897 1.00 91.56 85 THR A O 1
ATOM 656 N N . GLY A 1 86 ? -26.712 -9.647 31.826 1.00 86.75 86 GLY A N 1
ATOM 657 C CA . GLY A 1 86 ? -28.092 -9.866 32.261 1.00 86.75 86 GLY A CA 1
ATOM 658 C C . GLY A 1 86 ? -28.619 -8.627 32.985 1.00 86.75 86 GLY A C 1
ATOM 659 O O . GLY A 1 86 ? -28.668 -7.558 32.383 1.00 86.75 86 GLY A O 1
ATOM 660 N N . GLU A 1 87 ? -29.000 -8.772 34.254 1.00 87.25 87 GLU A N 1
ATOM 661 C CA . GLU A 1 87 ? -29.508 -7.673 35.095 1.00 87.25 87 GLU A CA 1
ATOM 662 C C . GLU A 1 87 ? -28.428 -7.054 35.999 1.00 87.25 87 GLU A C 1
ATOM 664 O O . GLU A 1 87 ? -28.646 -5.993 36.582 1.00 87.25 87 GLU A O 1
ATOM 669 N N . ASP A 1 88 ? -27.254 -7.684 36.093 1.00 91.38 88 ASP A N 1
ATOM 670 C CA . ASP A 1 88 ? -26.184 -7.247 36.985 1.00 91.38 88 ASP A CA 1
ATOM 671 C C . ASP A 1 88 ? -25.288 -6.192 36.330 1.00 91.38 88 ASP A C 1
ATOM 673 O O . ASP A 1 88 ? -24.799 -6.369 35.209 1.00 91.38 88 ASP A O 1
ATOM 677 N N . GLU A 1 89 ? -25.008 -5.119 37.072 1.00 93.44 89 GLU A N 1
ATOM 678 C CA . GLU A 1 89 ? -23.975 -4.142 36.733 1.00 93.44 89 GLU A CA 1
ATOM 679 C C . GLU A 1 89 ? -22.639 -4.526 37.377 1.00 93.44 89 GLU A C 1
ATOM 681 O O . GLU A 1 89 ? -22.514 -4.654 38.598 1.00 93.44 89 GLU A O 1
ATOM 686 N N . VAL A 1 90 ? -21.604 -4.646 36.550 1.00 93.88 90 VAL A N 1
ATOM 687 C CA . VAL A 1 90 ? -20.245 -4.980 36.964 1.00 93.88 90 VAL A CA 1
ATOM 688 C C . VAL A 1 90 ? -19.291 -3.863 36.552 1.00 93.88 90 VAL A C 1
ATOM 690 O O . VAL A 1 90 ? -19.096 -3.571 35.372 1.00 93.88 90 VAL A O 1
ATOM 693 N N . ALA A 1 91 ? -18.626 -3.262 37.538 1.00 94.38 91 ALA A N 1
ATOM 694 C CA . ALA A 1 91 ? -17.526 -2.336 37.298 1.00 94.38 91 ALA A CA 1
ATOM 695 C C . ALA A 1 91 ? -16.215 -3.116 37.105 1.00 94.38 91 ALA A C 1
ATOM 697 O O . ALA A 1 91 ? -15.600 -3.587 38.067 1.00 94.38 91 ALA A O 1
ATOM 698 N N . VAL A 1 92 ? -15.764 -3.246 35.859 1.00 94.88 92 VAL A N 1
ATOM 699 C CA . VAL A 1 92 ? -14.549 -3.987 35.506 1.00 94.88 92 VAL A CA 1
ATOM 700 C C . VAL A 1 92 ? -13.340 -3.056 35.496 1.00 94.88 92 VAL A C 1
ATOM 702 O O . VAL A 1 92 ? -13.386 -1.965 34.936 1.00 94.88 92 VAL A O 1
ATOM 705 N N . ASN A 1 93 ? -12.224 -3.489 36.086 1.00 94.25 93 ASN A N 1
ATOM 706 C CA . ASN A 1 93 ? -10.965 -2.749 35.991 1.00 94.25 93 ASN A CA 1
ATOM 707 C C . ASN A 1 93 ? -10.428 -2.800 34.551 1.00 94.25 93 ASN A C 1
ATOM 709 O O . ASN A 1 93 ? -10.147 -3.882 34.028 1.00 94.25 93 ASN A O 1
ATOM 713 N N . ARG A 1 94 ? -10.238 -1.629 33.934 1.00 91.62 94 ARG A N 1
ATOM 714 C CA . ARG A 1 94 ? -9.805 -1.484 32.539 1.00 91.62 94 ARG A CA 1
ATOM 715 C C . ARG A 1 94 ? -8.447 -2.130 32.269 1.00 91.62 94 ARG A C 1
ATOM 717 O O . ARG A 1 94 ? -8.234 -2.625 31.170 1.00 91.62 94 ARG A O 1
ATOM 724 N N . SER A 1 95 ? -7.552 -2.195 33.258 1.00 91.19 95 SER A N 1
ATOM 725 C CA . SER A 1 95 ? -6.231 -2.825 33.092 1.00 91.19 95 SER A CA 1
ATOM 726 C C . SER A 1 95 ? -6.294 -4.332 32.821 1.00 91.19 95 SER A C 1
ATOM 728 O O . SER A 1 95 ? -5.328 -4.905 32.325 1.00 91.19 95 SER A O 1
ATOM 730 N N . ARG A 1 96 ? -7.426 -4.979 33.130 1.00 91.81 96 ARG A N 1
ATOM 731 C CA . ARG A 1 96 ? -7.661 -6.410 32.881 1.00 91.81 96 ARG A CA 1
ATOM 732 C C . ARG A 1 96 ? -8.307 -6.684 31.523 1.00 91.81 96 ARG A C 1
ATOM 734 O O . ARG A 1 96 ? -8.466 -7.847 31.157 1.00 91.81 96 ARG A O 1
ATOM 741 N N . VAL A 1 97 ? -8.711 -5.639 30.805 1.00 94.00 97 VAL A N 1
ATOM 742 C CA . VAL A 1 97 ? -9.463 -5.732 29.554 1.00 94.00 97 VAL A CA 1
ATOM 743 C C . VAL A 1 97 ? -8.520 -5.458 28.393 1.00 94.00 97 VAL A C 1
ATOM 745 O O . VAL A 1 97 ? -7.852 -4.428 28.333 1.00 94.00 97 VAL A O 1
ATOM 748 N N . PHE A 1 98 ? -8.473 -6.393 27.452 1.00 93.75 98 PHE A N 1
ATOM 749 C CA . PHE A 1 98 ? -7.686 -6.262 26.233 1.00 93.75 98 PHE A CA 1
ATOM 750 C C . PHE A 1 98 ? -8.360 -5.320 25.232 1.00 93.75 98 PHE A C 1
ATOM 752 O O . PHE A 1 98 ? -7.694 -4.493 24.601 1.00 93.75 98 PHE A O 1
ATOM 759 N N . GLY A 1 99 ? -9.684 -5.417 25.113 1.00 93.81 99 GLY A N 1
ATOM 760 C CA . GLY A 1 99 ? -10.473 -4.569 24.235 1.00 93.81 99 GLY A CA 1
ATOM 761 C C . GLY A 1 99 ? -11.976 -4.724 24.433 1.00 93.81 99 GLY A C 1
ATOM 762 O O . GLY A 1 99 ? -12.445 -5.595 25.159 1.00 93.81 99 GLY A O 1
ATOM 763 N N . VAL A 1 100 ? -12.718 -3.853 23.768 1.00 94.75 100 VAL A N 1
ATOM 764 C CA . VAL A 1 100 ? -14.174 -3.847 23.665 1.00 94.75 100 VAL A CA 1
ATOM 765 C C . VAL A 1 100 ? -14.540 -3.962 22.192 1.00 94.75 100 VAL A C 1
ATOM 767 O O . VAL A 1 100 ? -13.930 -3.290 21.358 1.00 94.75 100 VAL A O 1
ATOM 770 N N . ILE A 1 101 ? -15.538 -4.778 21.870 1.00 94.56 101 ILE A N 1
ATOM 771 C CA . ILE A 1 101 ? -16.140 -4.855 20.535 1.00 94.56 101 ILE A CA 1
ATOM 772 C C . ILE A 1 101 ? -17.635 -4.609 20.711 1.00 94.56 101 ILE A C 1
ATOM 774 O O . ILE A 1 101 ? -18.287 -5.334 21.452 1.00 94.56 101 ILE A O 1
ATOM 778 N N . TYR A 1 102 ? -18.171 -3.574 20.075 1.00 92.69 102 TYR A N 1
ATOM 779 C CA . TYR A 1 102 ? -19.585 -3.234 20.181 1.00 92.69 102 TYR A CA 1
ATOM 780 C C . TYR A 1 102 ? -20.407 -4.019 19.155 1.00 92.69 102 TYR A C 1
ATOM 782 O O . TYR A 1 102 ? -20.028 -4.091 17.984 1.00 92.69 102 TYR A O 1
ATOM 790 N N . ALA A 1 103 ? -21.560 -4.546 19.563 1.00 90.38 103 ALA A N 1
ATOM 791 C CA . ALA A 1 103 ? -22.543 -5.113 18.645 1.00 90.38 103 ALA A CA 1
ATOM 792 C C . ALA A 1 103 ? -23.316 -3.984 17.970 1.00 90.38 103 ALA A C 1
ATOM 794 O O . ALA A 1 103 ? -24.322 -3.480 18.472 1.00 90.38 103 ALA A O 1
ATOM 795 N N . ARG A 1 104 ? -22.805 -3.540 16.825 1.00 83.56 104 ARG A N 1
ATOM 796 C CA . ARG A 1 104 ? -23.391 -2.452 16.046 1.00 83.56 104 ARG A CA 1
ATOM 797 C C . ARG A 1 104 ? -23.434 -2.832 14.577 1.00 83.56 104 ARG A C 1
ATOM 799 O O . ARG A 1 104 ? -22.552 -3.560 14.119 1.00 83.56 104 ARG A O 1
ATOM 806 N N . PRO A 1 105 ? -24.435 -2.340 13.827 1.00 71.56 105 PRO A N 1
ATOM 807 C CA . PRO A 1 105 ? -24.416 -2.490 12.386 1.00 71.56 105 PRO A CA 1
ATOM 808 C C . PRO A 1 105 ? -23.125 -1.870 11.836 1.00 71.56 105 PRO A C 1
ATOM 810 O O . PRO A 1 105 ? -22.664 -0.854 12.370 1.00 71.56 105 PRO A O 1
ATOM 813 N N . PRO A 1 106 ? -22.534 -2.461 10.786 1.00 64.81 106 PRO A N 1
ATOM 814 C CA . PRO A 1 106 ? -21.371 -1.878 10.143 1.00 64.81 106 PRO A CA 1
ATOM 815 C C . PRO A 1 106 ? -21.695 -0.439 9.735 1.00 64.81 106 PRO A C 1
ATOM 817 O O . PRO A 1 106 ? -22.736 -0.169 9.128 1.00 64.81 106 PRO A O 1
ATOM 820 N N . SER A 1 107 ? -20.819 0.493 10.112 1.00 62.19 107 SER A N 1
ATOM 821 C CA . SER A 1 107 ? -20.944 1.890 9.703 1.00 62.19 107 SER A CA 1
ATOM 822 C C . SER A 1 107 ? -21.039 1.955 8.176 1.00 62.19 107 SER A C 1
ATOM 824 O O . SER A 1 107 ? -20.271 1.258 7.510 1.00 62.19 107 SER A O 1
ATOM 826 N N . PRO A 1 108 ? -21.944 2.768 7.601 1.00 55.81 108 PRO A N 1
ATOM 827 C CA . PRO A 1 108 ? -22.081 2.855 6.155 1.00 55.81 108 PRO A CA 1
ATOM 828 C C . PRO A 1 108 ? -20.738 3.231 5.525 1.00 55.81 108 PRO A C 1
ATOM 830 O O . PRO A 1 108 ? -20.150 4.270 5.841 1.00 55.81 108 PRO A O 1
ATOM 833 N N . GLU A 1 109 ? -20.254 2.361 4.640 1.00 57.84 109 GLU A N 1
ATOM 834 C CA . GLU A 1 109 ? -19.038 2.568 3.866 1.00 57.84 109 GLU A CA 1
ATOM 835 C C . GLU A 1 109 ? -19.245 3.739 2.897 1.00 57.84 109 GLU A C 1
ATOM 837 O O . GLU A 1 109 ? -19.667 3.591 1.753 1.00 57.84 109 GLU A O 1
ATOM 842 N N . GLY A 1 110 ? -18.953 4.953 3.353 1.00 58.38 110 GLY A N 1
ATOM 843 C CA . GLY A 1 110 ? -18.556 6.012 2.430 1.00 58.38 110 GLY A CA 1
ATOM 844 C C . GLY A 1 110 ? -17.233 5.624 1.763 1.00 58.38 110 GLY A C 1
ATOM 845 O O . GLY A 1 110 ? -16.358 5.036 2.399 1.00 58.38 110 GLY A O 1
ATOM 846 N N . SER A 1 111 ? -17.042 5.960 0.490 1.00 61.66 111 SER A N 1
ATOM 847 C CA . SER A 1 111 ? -15.678 5.970 -0.044 1.00 61.66 111 SER A CA 1
ATOM 848 C C . SER A 1 111 ? -14.916 7.083 0.684 1.00 61.66 111 SER A C 1
ATOM 850 O O . SER A 1 111 ? -15.409 8.217 0.676 1.00 61.66 111 SER A O 1
ATOM 852 N N . PRO A 1 112 ? -13.773 6.804 1.341 1.00 68.88 112 PRO A N 1
ATOM 853 C CA . PRO A 1 112 ? -12.951 7.874 1.889 1.00 68.88 112 PRO A CA 1
ATOM 854 C C . PRO A 1 112 ? -12.587 8.893 0.788 1.00 68.88 112 PRO A C 1
ATOM 856 O O . PRO A 1 112 ? -12.772 8.668 -0.407 1.00 68.88 112 PRO A O 1
ATOM 859 N N . PHE A 1 113 ? -12.075 10.055 1.171 1.00 80.75 113 PHE A N 1
ATOM 860 C CA . PHE A 1 113 ? -11.379 10.958 0.246 1.00 80.75 113 PHE A CA 1
ATOM 861 C C . PHE A 1 113 ? -9.863 10.814 0.376 1.00 80.75 113 PHE A C 1
ATOM 863 O O . PHE A 1 113 ? -9.135 10.896 -0.616 1.00 80.75 113 PHE A O 1
ATOM 870 N N . CYS A 1 114 ? -9.391 10.508 1.586 1.00 88.12 114 CYS A N 1
ATOM 871 C CA . CYS A 1 114 ? -7.988 10.283 1.890 1.00 88.12 114 CYS A CA 1
ATOM 872 C C . CYS A 1 114 ? -7.843 9.270 3.035 1.00 88.12 114 CYS A C 1
ATOM 874 O O . CYS A 1 114 ? -8.529 9.396 4.050 1.00 88.12 114 CYS A O 1
ATOM 876 N N . ALA A 1 115 ? -6.947 8.294 2.892 1.00 89.88 115 ALA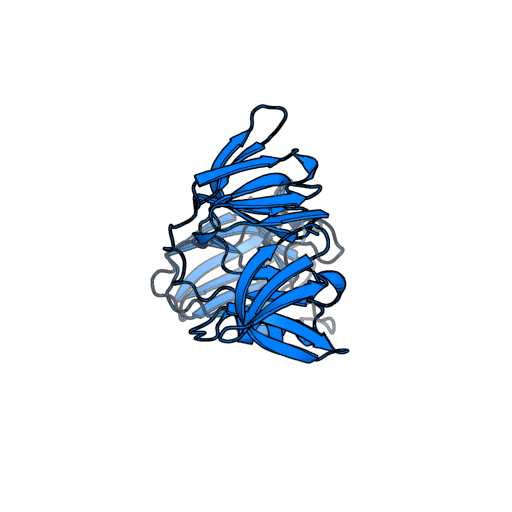 A N 1
ATOM 877 C CA . ALA A 1 115 ? -6.445 7.522 4.023 1.00 89.88 115 ALA A CA 1
ATOM 878 C C . ALA A 1 115 ? -5.168 8.193 4.550 1.00 89.88 115 ALA A C 1
ATOM 880 O O . ALA A 1 115 ? -4.162 8.297 3.847 1.00 89.88 115 ALA A O 1
ATOM 881 N N . ILE A 1 116 ? -5.224 8.668 5.790 1.00 91.25 116 ILE A N 1
ATOM 882 C CA . ILE A 1 116 ? -4.109 9.297 6.496 1.00 91.25 116 ILE A CA 1
ATOM 883 C C . ILE A 1 116 ? -3.391 8.195 7.263 1.00 91.25 116 ILE A C 1
ATOM 885 O O . ILE A 1 116 ? -3.965 7.621 8.191 1.00 91.25 116 ILE A O 1
ATOM 889 N N . ARG A 1 117 ? -2.147 7.895 6.884 1.00 90.88 117 ARG A N 1
ATOM 890 C CA . ARG A 1 117 ? -1.283 6.980 7.631 1.00 90.88 117 ARG A CA 1
ATOM 891 C C . ARG A 1 117 ? -0.374 7.791 8.539 1.00 90.88 117 ARG A C 1
ATOM 893 O O . ARG A 1 117 ? 0.336 8.682 8.079 1.00 90.88 117 ARG A O 1
ATOM 900 N N . LEU A 1 118 ? -0.408 7.474 9.820 1.00 90.75 118 LEU A N 1
ATOM 901 C CA . LEU A 1 118 ? 0.405 8.083 10.857 1.00 90.75 118 LEU A CA 1
ATOM 902 C C . LEU A 1 118 ? 1.735 7.335 11.012 1.00 90.75 118 LEU A C 1
ATOM 904 O O . LEU A 1 118 ? 1.861 6.180 10.598 1.00 90.75 118 LEU A O 1
ATOM 908 N N . THR A 1 119 ? 2.741 7.985 11.595 1.00 88.25 119 THR A N 1
ATOM 909 C CA . THR A 1 119 ? 4.068 7.372 11.799 1.00 88.25 119 THR A CA 1
ATOM 910 C C . THR A 1 119 ? 4.071 6.285 12.874 1.00 88.25 119 THR A C 1
ATOM 912 O O . THR A 1 119 ? 5.018 5.506 12.944 1.00 88.25 119 THR A O 1
ATOM 915 N N . ASP A 1 120 ? 3.004 6.179 13.671 1.00 82.50 120 ASP A N 1
ATOM 916 C CA . ASP A 1 120 ? 2.760 5.066 14.594 1.00 82.50 120 ASP A CA 1
ATOM 917 C C . ASP A 1 120 ? 1.948 3.904 13.981 1.00 82.50 120 ASP A C 1
ATOM 919 O O . ASP A 1 120 ? 1.436 3.059 14.718 1.00 82.50 120 ASP A O 1
ATOM 923 N N . GLU A 1 121 ? 1.836 3.857 12.646 1.00 81.00 121 GLU A N 1
ATOM 924 C CA . GLU A 1 121 ? 1.023 2.910 11.861 1.00 81.00 121 GLU A CA 1
ATOM 925 C C . GLU A 1 121 ? -0.500 3.087 12.008 1.00 81.00 121 GLU A C 1
ATOM 927 O O . GLU A 1 121 ? -1.274 2.320 11.424 1.00 81.00 121 GLU A O 1
ATOM 932 N N . GLY A 1 122 ? -0.963 4.103 12.747 1.00 85.00 122 GLY A N 1
ATOM 933 C CA . GLY A 1 122 ? -2.372 4.476 12.800 1.00 85.00 122 GLY A CA 1
ATOM 934 C C . GLY A 1 122 ? -2.909 4.862 11.419 1.00 85.00 122 GLY A C 1
ATOM 935 O O . GLY A 1 122 ? -2.234 5.531 10.640 1.00 85.00 122 GLY A O 1
ATOM 936 N N . VAL A 1 123 ? -4.139 4.452 11.105 1.00 88.19 123 VAL A N 1
ATOM 937 C CA . VAL A 1 123 ? -4.803 4.806 9.841 1.00 88.19 123 VAL A CA 1
ATOM 938 C C . VAL A 1 123 ? -6.133 5.487 10.135 1.00 88.19 123 VAL A C 1
ATOM 940 O O . VAL A 1 123 ? -6.954 4.958 10.885 1.00 88.19 123 VAL A O 1
ATOM 943 N N . LEU A 1 124 ? -6.348 6.656 9.532 1.00 88.88 124 LEU A N 1
ATOM 944 C CA . LEU A 1 124 ? -7.573 7.443 9.660 1.00 88.88 124 LEU A CA 1
ATOM 945 C C . LEU A 1 124 ? -8.150 7.752 8.280 1.00 88.88 124 LEU A C 1
ATOM 947 O O . LEU A 1 124 ? -7.485 8.345 7.434 1.00 88.88 124 LEU A O 1
ATOM 951 N N . ASN A 1 125 ? -9.412 7.387 8.070 1.00 88.19 125 ASN A N 1
ATOM 952 C CA . ASN A 1 125 ? -10.129 7.690 6.835 1.00 88.19 125 ASN A CA 1
ATOM 953 C C . ASN A 1 125 ? -10.805 9.061 6.945 1.00 88.19 125 ASN A C 1
ATOM 955 O O . ASN A 1 125 ? -11.679 9.279 7.791 1.00 88.19 125 ASN A O 1
ATOM 959 N N . ALA A 1 126 ? -10.397 9.981 6.076 1.00 90.38 126 ALA A N 1
ATOM 960 C CA . ALA A 1 126 ? -10.879 11.351 6.015 1.00 90.38 126 ALA A CA 1
ATOM 961 C C . ALA A 1 126 ? -11.722 11.598 4.760 1.00 90.38 126 ALA A C 1
ATOM 963 O O . ALA A 1 126 ? -11.398 11.110 3.678 1.00 90.38 126 ALA A O 1
ATOM 964 N N . SER A 1 127 ? -12.793 12.380 4.900 1.00 89.62 127 SER A N 1
ATOM 965 C CA . SER A 1 127 ? -13.595 12.922 3.795 1.00 89.62 127 SER A CA 1
ATOM 966 C C . SER A 1 127 ? -13.044 14.251 3.266 1.00 89.62 127 SER A C 1
ATOM 968 O O . SER A 1 127 ? -13.345 14.631 2.139 1.00 89.62 127 SER A O 1
ATOM 970 N N . ALA A 1 128 ? -12.216 14.943 4.051 1.00 90.19 128 ALA A N 1
ATOM 971 C CA . ALA A 1 128 ? -11.498 16.145 3.641 1.00 90.19 128 ALA A CA 1
ATOM 972 C C . ALA A 1 128 ? -10.224 16.311 4.473 1.00 90.19 128 ALA A C 1
ATOM 974 O O . ALA A 1 128 ? -10.189 15.916 5.639 1.00 90.19 128 ALA A O 1
ATOM 975 N N . ILE A 1 129 ? -9.197 16.929 3.895 1.00 93.75 129 ILE A N 1
ATOM 976 C CA . ILE A 1 129 ? -7.979 17.323 4.605 1.00 93.75 129 ILE A CA 1
ATOM 977 C C . ILE A 1 129 ? -7.427 18.619 4.012 1.00 93.75 129 ILE A C 1
ATOM 979 O O . ILE A 1 129 ? -7.364 18.770 2.794 1.00 93.75 129 ILE A O 1
ATOM 983 N N . THR A 1 130 ? -7.017 19.539 4.883 1.00 94.81 130 THR A N 1
ATOM 984 C CA . THR A 1 130 ? -6.447 20.837 4.510 1.00 94.81 130 THR A CA 1
ATOM 985 C C . THR A 1 130 ? -5.149 21.058 5.268 1.00 94.81 130 THR A C 1
ATOM 987 O O . THR A 1 130 ? -5.099 20.837 6.476 1.00 94.81 130 THR A O 1
ATOM 990 N N . PHE A 1 131 ? -4.116 21.535 4.574 1.00 95.12 131 PHE A N 1
ATOM 991 C CA . PHE A 1 131 ? -2.884 22.000 5.202 1.00 95.12 131 PHE A CA 1
ATOM 992 C C . PHE A 1 131 ? -2.922 23.521 5.363 1.00 95.12 131 PHE A C 1
ATOM 994 O O . PHE A 1 131 ? -3.111 24.243 4.385 1.00 95.12 131 PHE A O 1
ATOM 1001 N N . THR A 1 132 ? -2.749 24.012 6.588 1.00 94.44 132 THR A N 1
ATOM 1002 C CA . THR A 1 132 ? -2.790 25.454 6.902 1.00 94.44 132 THR A CA 1
ATOM 1003 C C . THR A 1 132 ? -1.432 26.146 6.755 1.00 94.44 132 THR A C 1
ATOM 1005 O O . THR A 1 132 ? -1.345 27.360 6.916 1.00 94.44 132 THR A O 1
ATOM 1008 N N . GLY A 1 133 ? -0.367 25.385 6.486 1.00 91.69 133 GLY A N 1
ATOM 1009 C CA . GLY A 1 133 ? 1.024 25.838 6.570 1.00 91.69 133 GLY A CA 1
ATOM 1010 C C . GLY A 1 133 ? 1.723 25.395 7.859 1.00 91.69 133 GLY A C 1
ATOM 1011 O O . GLY A 1 133 ? 2.944 25.262 7.868 1.00 91.69 133 GLY A O 1
ATOM 1012 N N . THR A 1 134 ? 0.968 25.108 8.924 1.00 94.38 134 THR A N 1
ATOM 1013 C CA . THR A 1 134 ? 1.509 24.669 10.224 1.00 94.38 134 THR A CA 1
ATOM 1014 C C . THR A 1 134 ? 0.959 23.324 10.685 1.00 94.38 134 THR A C 1
ATOM 1016 O O . THR A 1 134 ? 1.676 22.563 11.328 1.00 94.38 134 THR A O 1
ATOM 1019 N N . GLU A 1 135 ? -0.286 23.003 10.339 1.00 94.44 135 GLU A N 1
ATOM 1020 C CA . GLU A 1 135 ? -0.958 21.764 10.727 1.00 94.44 135 GLU A CA 1
ATOM 1021 C C . GLU A 1 135 ? -1.862 21.249 9.604 1.00 94.44 135 GLU A C 1
ATOM 1023 O O . GLU A 1 135 ? -2.274 21.992 8.705 1.00 94.44 135 GLU A O 1
ATOM 1028 N N . PHE A 1 136 ? -2.187 19.963 9.666 1.00 94.50 136 PHE A N 1
ATOM 1029 C CA . PHE A 1 136 ? -3.249 19.368 8.871 1.00 94.50 136 PHE A CA 1
ATOM 1030 C C . PHE A 1 136 ? -4.537 19.323 9.681 1.00 94.50 136 PHE A C 1
ATOM 1032 O O . PHE A 1 136 ? -4.550 18.838 10.810 1.00 94.50 136 PHE A O 1
ATOM 1039 N N . ILE A 1 137 ? -5.630 19.773 9.075 1.00 94.19 137 ILE A N 1
ATOM 1040 C CA . ILE A 1 137 ? -6.980 19.660 9.622 1.00 94.19 137 ILE A CA 1
ATOM 1041 C C . ILE A 1 137 ? -7.743 18.686 8.732 1.00 94.19 137 ILE A C 1
ATOM 1043 O O . ILE A 1 137 ? -7.983 18.980 7.560 1.00 94.19 137 ILE A O 1
ATOM 1047 N N . ALA A 1 138 ? -8.122 17.531 9.278 1.00 93.00 138 ALA A N 1
ATOM 1048 C CA . ALA A 1 138 ? -8.908 16.530 8.571 1.00 93.00 138 ALA A CA 1
ATOM 1049 C C . ALA A 1 138 ? -10.328 16.447 9.126 1.00 93.00 138 ALA A C 1
ATOM 1051 O O . ALA A 1 138 ? -10.542 16.487 10.337 1.00 93.00 138 ALA A O 1
ATOM 1052 N N . THR A 1 139 ? -11.299 16.277 8.235 1.00 92.00 139 THR A N 1
ATOM 1053 C CA . THR A 1 139 ? -12.638 15.803 8.593 1.00 92.00 139 THR A CA 1
ATOM 1054 C C . THR A 1 139 ? -12.666 14.303 8.357 1.00 92.00 139 THR A C 1
ATOM 1056 O O . THR A 1 139 ? -12.494 13.848 7.229 1.00 92.00 139 THR A O 1
ATOM 1059 N N . LEU A 1 140 ? -12.830 13.530 9.425 1.00 88.56 140 LEU A N 1
ATOM 1060 C CA . LEU A 1 140 ? -12.957 12.082 9.371 1.00 88.56 140 LEU A CA 1
ATOM 1061 C C . LEU A 1 140 ? -14.280 11.693 8.713 1.00 88.56 140 LEU A C 1
ATOM 1063 O O . LEU A 1 140 ? -15.243 12.457 8.699 1.00 88.56 140 LEU A O 1
ATOM 1067 N N . GLN A 1 141 ? -14.354 10.467 8.215 1.00 79.62 141 GLN A N 1
ATOM 1068 C CA . GLN A 1 141 ? -15.545 9.941 7.549 1.00 79.62 141 GLN A CA 1
ATOM 1069 C C . GLN A 1 141 ? -16.817 9.986 8.422 1.00 79.62 141 GLN A C 1
ATOM 1071 O O . GLN A 1 141 ? -17.920 10.150 7.913 1.00 79.62 141 GLN A O 1
ATOM 1076 N N . ALA A 1 142 ? -16.648 9.920 9.743 1.00 74.69 142 ALA A N 1
ATOM 1077 C CA . ALA A 1 142 ? -17.701 10.073 10.745 1.00 74.69 142 ALA A CA 1
ATOM 1078 C C . ALA A 1 142 ? -18.047 11.544 11.092 1.00 74.69 142 ALA A C 1
ATOM 1080 O O . ALA A 1 142 ? -18.786 11.788 12.045 1.00 74.69 142 ALA A O 1
ATOM 1081 N N . GLY A 1 143 ? -17.489 12.525 10.375 1.00 81.75 143 GLY A N 1
ATOM 1082 C CA . GLY A 1 143 ? -17.703 13.966 10.570 1.00 81.75 143 GLY A CA 1
ATOM 1083 C C . GLY A 1 143 ? -16.826 14.622 11.644 1.00 81.75 143 GLY A C 1
ATOM 1084 O O . GLY A 1 143 ? -16.750 15.846 11.704 1.00 81.75 143 GLY A O 1
ATOM 1085 N N . ALA A 1 144 ? -16.142 13.834 12.478 1.00 86.00 144 ALA A N 1
ATOM 1086 C CA . ALA A 1 144 ? -15.238 14.352 13.502 1.00 86.00 144 ALA A CA 1
ATOM 1087 C C . ALA A 1 144 ? -14.035 15.078 12.886 1.00 86.00 144 ALA A C 1
ATOM 1089 O O . ALA A 1 144 ? -13.526 14.669 11.844 1.00 86.00 144 ALA A O 1
ATOM 1090 N N . GLN A 1 145 ? -13.548 16.125 13.549 1.00 89.75 145 GLN A N 1
ATOM 1091 C CA . GLN A 1 145 ? -12.329 16.814 13.136 1.00 89.75 145 GLN A CA 1
ATOM 1092 C C . GLN A 1 145 ? -11.116 16.279 13.894 1.00 89.75 145 GLN A C 1
ATOM 1094 O O . GLN A 1 145 ? -11.179 16.067 15.103 1.00 89.75 145 GLN A O 1
ATOM 1099 N N . ALA A 1 146 ? -10.012 16.099 13.174 1.00 90.56 146 ALA A N 1
ATOM 1100 C CA . ALA A 1 146 ? -8.719 15.709 13.720 1.00 90.56 146 ALA A CA 1
ATOM 1101 C C . ALA A 1 146 ? -7.640 16.688 13.241 1.00 90.56 146 ALA A C 1
ATOM 1103 O O . ALA A 1 146 ? -7.686 17.157 12.098 1.00 90.56 146 ALA A O 1
ATOM 1104 N N . ARG A 1 147 ? -6.682 17.000 14.117 1.00 91.88 147 ARG A N 1
ATOM 1105 C CA . ARG A 1 147 ? -5.562 17.902 13.827 1.00 91.88 147 ARG A CA 1
ATOM 1106 C C . ARG A 1 147 ? -4.248 17.149 13.948 1.00 91.88 147 ARG A C 1
ATOM 1108 O O . ARG A 1 147 ? -4.057 16.404 14.906 1.00 91.88 147 ARG A O 1
ATOM 1115 N N . PHE A 1 148 ? -3.350 17.365 12.995 1.00 92.00 148 PHE A N 1
ATOM 1116 C CA . PHE A 1 148 ? -2.067 16.672 12.933 1.00 92.00 148 PHE A CA 1
ATOM 1117 C C . PHE A 1 148 ? -0.936 17.660 12.691 1.00 92.00 148 PHE A C 1
ATOM 1119 O O . PHE A 1 148 ? -1.002 18.494 11.783 1.00 92.00 148 PHE A O 1
ATOM 1126 N N . ALA A 1 149 ? 0.140 17.522 13.460 1.00 92.06 149 ALA A N 1
ATOM 1127 C CA . ALA A 1 149 ? 1.401 18.158 13.115 1.00 92.06 149 ALA A CA 1
ATOM 1128 C C . ALA A 1 149 ? 2.003 17.443 11.887 1.00 92.06 149 ALA A C 1
ATOM 1130 O O . ALA A 1 149 ? 1.952 16.216 11.831 1.00 92.06 149 ALA A O 1
ATOM 1131 N N . PRO A 1 150 ? 2.624 18.145 10.922 1.00 92.88 150 PRO A N 1
ATOM 1132 C CA . PRO A 1 150 ? 3.195 17.503 9.737 1.00 92.88 150 PRO A CA 1
ATOM 1133 C C . PRO A 1 150 ? 4.113 16.296 10.014 1.00 92.88 150 PRO A C 1
ATOM 1135 O O . PRO A 1 150 ? 3.976 15.302 9.306 1.00 92.88 150 PRO A O 1
ATOM 1138 N N . PRO A 1 151 ? 4.972 16.292 11.059 1.00 93.06 151 PRO A N 1
ATOM 1139 C CA . PRO A 1 151 ? 5.826 15.140 11.364 1.00 93.06 151 PRO A CA 1
ATOM 1140 C C . PRO A 1 151 ? 5.088 13.876 11.837 1.00 93.06 151 PRO A C 1
ATOM 1142 O O . PRO A 1 151 ? 5.706 12.816 11.917 1.00 93.06 151 PRO A O 1
ATOM 1145 N N . SER A 1 152 ? 3.800 13.960 12.194 1.00 91.62 152 SER A N 1
ATOM 1146 C CA . SER A 1 152 ? 3.030 12.786 12.620 1.00 91.62 152 SER A CA 1
ATOM 1147 C C . SER A 1 152 ? 2.404 12.013 11.457 1.00 91.62 152 SER A C 1
ATOM 1149 O O . SER A 1 152 ? 1.993 10.870 11.648 1.00 91.62 152 SER A O 1
ATOM 1151 N N . ILE A 1 153 ? 2.370 12.588 10.250 1.00 91.62 153 ILE A N 1
ATOM 1152 C CA . ILE A 1 153 ? 1.818 11.945 9.055 1.00 91.62 153 ILE A CA 1
ATOM 1153 C C . ILE A 1 153 ? 2.938 11.235 8.292 1.00 91.62 153 ILE A C 1
ATOM 1155 O O . ILE A 1 153 ? 3.872 11.868 7.807 1.00 91.62 153 ILE A O 1
ATOM 1159 N N . ALA A 1 154 ? 2.816 9.917 8.148 1.00 89.88 154 ALA A N 1
ATOM 1160 C CA . ALA A 1 154 ? 3.694 9.110 7.308 1.00 89.88 154 ALA A CA 1
ATOM 1161 C C . ALA A 1 154 ? 3.319 9.228 5.82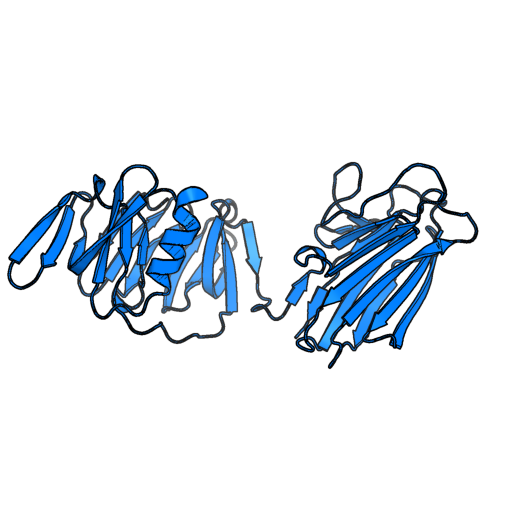5 1.00 89.88 154 ALA A C 1
ATOM 1163 O O . ALA A 1 154 ? 4.194 9.361 4.971 1.00 89.88 154 ALA A O 1
ATOM 1164 N N . SER A 1 155 ? 2.022 9.180 5.502 1.00 89.25 155 SER A N 1
ATOM 1165 C CA . SER A 1 155 ? 1.544 9.365 4.130 1.00 89.25 155 SER A CA 1
ATOM 1166 C C . SER A 1 155 ? 0.071 9.767 4.051 1.00 89.25 155 SER A C 1
ATOM 1168 O O . SER A 1 155 ? -0.719 9.533 4.968 1.00 89.25 155 SER A O 1
ATOM 1170 N N . LEU A 1 156 ? -0.292 10.379 2.920 1.00 89.69 156 LEU A N 1
ATOM 1171 C CA . LEU A 1 156 ? -1.663 10.722 2.547 1.00 89.69 156 LEU A CA 1
ATOM 1172 C C . LEU A 1 156 ? -2.022 9.983 1.258 1.00 89.69 156 LEU A C 1
ATOM 1174 O O . LEU A 1 156 ? -1.466 10.274 0.198 1.00 89.69 156 LEU A O 1
ATOM 1178 N N . ASP A 1 157 ? -2.946 9.031 1.344 1.00 86.81 157 ASP A N 1
ATOM 1179 C CA . ASP A 1 157 ? -3.382 8.228 0.204 1.00 86.81 157 ASP A CA 1
ATOM 1180 C C . ASP A 1 157 ? -4.753 8.693 -0.305 1.00 86.81 157 ASP A C 1
ATOM 1182 O O . ASP A 1 157 ? -5.797 8.414 0.286 1.00 86.81 157 ASP A O 1
ATOM 1186 N N . PHE A 1 158 ? -4.748 9.403 -1.434 1.00 85.12 158 PHE A N 1
ATOM 1187 C CA . PHE A 1 158 ? -5.952 9.870 -2.132 1.00 85.12 158 PHE A CA 1
ATOM 1188 C C . PHE A 1 158 ? -6.472 8.873 -3.175 1.00 85.12 158 PHE A C 1
ATOM 1190 O O . PHE A 1 158 ? -7.442 9.155 -3.879 1.00 85.12 158 PHE A O 1
ATOM 1197 N N . SER A 1 159 ? -5.834 7.710 -3.314 1.00 81.00 159 SER A N 1
ATOM 1198 C CA . SER A 1 159 ? -6.166 6.755 -4.367 1.00 81.00 159 SER A CA 1
ATOM 1199 C C . SER A 1 159 ? -7.513 6.072 -4.171 1.00 81.00 159 SER A C 1
ATOM 1201 O O . SER A 1 159 ? -8.059 5.538 -5.132 1.00 81.00 159 SER A O 1
ATOM 1203 N N . GLN A 1 160 ? -8.060 6.060 -2.954 1.00 76.00 160 GLN A N 1
ATOM 1204 C CA . GLN A 1 160 ? -9.294 5.340 -2.624 1.00 76.00 160 GLN A CA 1
ATOM 1205 C C . GLN A 1 160 ? -9.260 3.851 -2.961 1.00 76.00 160 GLN A C 1
ATOM 1207 O O . GLN A 1 160 ? -10.256 3.280 -3.403 1.00 76.00 160 GLN A O 1
ATOM 1212 N N . GLY A 1 161 ? -8.083 3.226 -2.841 1.00 74.81 161 GLY A N 1
ATOM 1213 C CA . GLY A 1 161 ? -7.875 1.838 -3.258 1.00 74.81 161 GLY A CA 1
ATOM 1214 C C . GLY A 1 161 ? -8.013 1.624 -4.771 1.00 74.81 161 GLY A C 1
ATOM 1215 O O . GLY A 1 161 ? -7.973 0.485 -5.244 1.00 74.81 161 GLY A O 1
ATOM 1216 N N . LYS A 1 162 ? -8.171 2.705 -5.550 1.00 84.31 162 LYS A N 1
ATOM 1217 C CA . LYS A 1 162 ? -8.205 2.676 -7.015 1.00 84.31 162 LYS A CA 1
ATOM 1218 C C . LYS A 1 162 ? -6.810 2.612 -7.606 1.00 84.31 162 LYS A C 1
ATOM 1220 O O . LYS A 1 162 ? -6.700 2.286 -8.777 1.00 84.31 162 LYS A O 1
ATOM 1225 N N . VAL A 1 163 ? -5.768 2.902 -6.829 1.00 89.88 163 VAL A N 1
ATOM 1226 C CA . VAL A 1 163 ? -4.376 2.725 -7.241 1.00 89.88 163 VAL A CA 1
ATOM 1227 C C . VAL A 1 163 ? -3.767 1.595 -6.428 1.00 89.88 163 VAL A C 1
ATOM 1229 O O . VAL A 1 163 ? -3.913 1.545 -5.211 1.00 89.88 163 VAL A O 1
ATOM 1232 N N . ARG A 1 164 ? -3.083 0.677 -7.106 1.00 91.50 164 ARG A N 1
ATOM 1233 C CA . ARG A 1 164 ? -2.356 -0.427 -6.479 1.00 91.50 164 ARG A CA 1
ATOM 1234 C C . ARG A 1 164 ? -0.953 -0.461 -7.061 1.00 91.50 164 ARG A C 1
ATOM 1236 O O . ARG A 1 164 ? -0.814 -0.701 -8.258 1.00 91.50 164 ARG A O 1
ATOM 1243 N N . TYR A 1 165 ? 0.070 -0.212 -6.250 1.00 94.56 165 TYR A N 1
ATOM 1244 C CA . TYR A 1 165 ? 1.447 -0.325 -6.726 1.00 94.56 165 TYR A CA 1
ATOM 1245 C C . TYR A 1 165 ? 1.813 -1.787 -6.965 1.00 94.56 165 TYR A C 1
ATOM 1247 O O . TYR A 1 165 ? 1.376 -2.681 -6.240 1.00 94.56 165 TYR A O 1
ATOM 1255 N N . LEU A 1 166 ? 2.643 -2.025 -7.975 1.00 95.69 166 LEU A N 1
ATOM 1256 C CA . LEU A 1 166 ? 3.143 -3.352 -8.313 1.00 95.69 166 LEU A CA 1
ATOM 1257 C C . LEU A 1 166 ? 4.032 -3.913 -7.190 1.00 95.69 166 LEU A C 1
ATOM 1259 O O . LEU A 1 166 ? 4.018 -5.115 -6.941 1.00 95.69 166 LEU A O 1
ATOM 1263 N N . SER A 1 167 ? 4.734 -3.045 -6.455 1.00 96.25 167 SER A N 1
ATOM 1264 C CA . SER A 1 167 ? 5.517 -3.407 -5.268 1.00 96.25 167 SER A CA 1
ATOM 1265 C C . SER A 1 167 ? 4.667 -3.853 -4.069 1.00 96.25 167 SER A C 1
ATOM 1267 O O . SER A 1 167 ? 5.123 -4.687 -3.286 1.00 96.25 167 SER A O 1
ATOM 1269 N N . ASP A 1 168 ? 3.405 -3.418 -3.964 1.00 93.31 168 ASP A N 1
ATOM 1270 C CA . ASP A 1 168 ? 2.457 -3.900 -2.937 1.00 93.31 168 ASP A CA 1
ATOM 1271 C C . ASP A 1 168 ? 1.854 -5.273 -3.266 1.00 93.31 168 ASP A C 1
ATOM 1273 O O . ASP A 1 168 ? 1.090 -5.834 -2.473 1.00 93.31 168 ASP A O 1
ATOM 1277 N N . LEU A 1 169 ? 2.120 -5.793 -4.464 1.00 93.19 169 LEU A N 1
ATOM 1278 C CA . LEU A 1 169 ? 1.625 -7.082 -4.917 1.00 93.19 169 LEU A CA 1
ATOM 1279 C C . LEU A 1 169 ? 2.729 -8.127 -4.816 1.00 93.19 169 LEU A C 1
ATOM 1281 O O . LEU A 1 169 ? 3.902 -7.861 -5.082 1.00 93.19 169 LEU A O 1
ATOM 1285 N N . GLU A 1 170 ? 2.345 -9.339 -4.440 1.00 94.50 170 GLU A N 1
ATOM 1286 C CA . GLU A 1 170 ? 3.203 -10.501 -4.626 1.00 94.50 170 GLU A CA 1
ATOM 1287 C C . GLU A 1 170 ? 2.938 -11.090 -6.016 1.00 94.50 170 GLU A C 1
ATOM 1289 O O . GLU A 1 170 ? 1.768 -11.317 -6.356 1.00 94.50 170 GLU A O 1
ATOM 1294 N N . PRO A 1 171 ? 3.980 -11.325 -6.835 1.00 96.88 171 PRO A N 1
ATOM 1295 C CA . PRO A 1 171 ? 3.822 -12.067 -8.075 1.00 96.88 171 PRO A CA 1
ATOM 1296 C C . PRO A 1 171 ? 3.279 -13.473 -7.785 1.00 96.88 171 PRO A C 1
ATOM 1298 O O . PRO A 1 171 ? 3.688 -14.133 -6.830 1.00 96.88 171 PRO A O 1
ATOM 1301 N N . ALA A 1 172 ? 2.362 -13.944 -8.625 1.00 96.75 172 ALA A N 1
ATOM 1302 C CA . ALA A 1 172 ? 1.843 -15.306 -8.581 1.00 96.75 172 ALA A CA 1
ATOM 1303 C C . ALA A 1 172 ? 2.880 -16.341 -9.047 1.00 96.75 172 ALA A C 1
ATOM 1305 O O . ALA A 1 172 ? 2.825 -17.490 -8.615 1.00 96.75 172 ALA A O 1
ATOM 1306 N N . ASN A 1 173 ? 3.803 -15.931 -9.916 1.00 97.69 173 ASN A N 1
ATOM 1307 C CA . ASN A 1 173 ? 4.944 -16.720 -10.359 1.00 97.69 173 ASN A CA 1
ATOM 1308 C C . ASN A 1 173 ? 6.137 -15.790 -10.603 1.00 97.69 173 ASN A C 1
ATOM 1310 O O . ASN A 1 173 ? 5.965 -14.624 -10.976 1.00 97.69 173 ASN A O 1
ATOM 1314 N N . ILE A 1 174 ? 7.333 -16.316 -10.357 1.00 98.12 174 ILE A N 1
ATOM 1315 C CA . ILE A 1 174 ? 8.603 -15.616 -10.523 1.00 98.12 174 ILE A CA 1
ATOM 1316 C C . ILE A 1 174 ? 9.581 -16.605 -11.138 1.00 98.12 174 ILE A C 1
ATOM 1318 O O . ILE A 1 174 ? 9.846 -17.651 -10.544 1.00 98.12 174 ILE A O 1
ATOM 1322 N N . GLU A 1 175 ? 10.170 -16.245 -12.270 1.00 97.62 175 GLU A N 1
ATOM 1323 C CA . GLU A 1 175 ? 11.218 -17.039 -12.903 1.00 97.62 175 GLU A CA 1
ATOM 1324 C C . GLU A 1 175 ? 12.467 -16.185 -13.081 1.00 97.62 175 GLU A C 1
ATOM 1326 O O . GLU A 1 175 ? 12.408 -15.080 -13.618 1.00 97.62 175 GLU A O 1
ATOM 1331 N N . TYR A 1 176 ? 13.598 -16.717 -12.623 1.00 96.44 176 TYR A N 1
ATOM 1332 C CA . TYR A 1 176 ? 14.917 -16.136 -12.833 1.00 96.44 176 TYR A CA 1
ATOM 1333 C C . TYR A 1 176 ? 15.712 -17.080 -13.719 1.00 96.44 176 TYR A C 1
ATOM 1335 O O . TYR A 1 176 ? 15.848 -18.260 -13.395 1.00 96.44 176 TYR A O 1
ATOM 1343 N N . THR A 1 177 ? 16.255 -16.559 -14.811 1.00 93.75 177 THR A N 1
ATOM 1344 C CA . THR A 1 177 ? 17.159 -17.301 -15.690 1.00 93.75 177 THR A CA 1
ATOM 1345 C C . THR A 1 177 ? 18.481 -16.545 -15.723 1.00 93.75 177 THR A C 1
ATOM 1347 O O . THR A 1 177 ? 18.628 -15.645 -16.544 1.00 93.75 177 THR A O 1
ATOM 1350 N N . PRO A 1 178 ? 19.412 -16.816 -14.795 1.00 85.88 178 PRO A N 1
ATOM 1351 C CA . PRO A 1 178 ? 20.677 -16.097 -14.775 1.00 85.88 178 PRO A CA 1
ATOM 1352 C C . PRO A 1 178 ? 21.561 -16.556 -15.943 1.00 85.88 178 PRO A C 1
ATOM 1354 O O . PRO A 1 178 ? 21.493 -17.717 -16.359 1.00 85.88 178 PRO A O 1
ATOM 1357 N N . PHE A 1 179 ? 22.376 -15.652 -16.488 1.00 82.00 179 PHE A N 1
ATOM 1358 C CA . PHE A 1 179 ? 23.361 -16.012 -17.513 1.00 82.00 179 PHE A CA 1
ATOM 1359 C C . PHE A 1 179 ? 24.608 -16.658 -16.883 1.00 82.00 179 PHE A C 1
ATOM 1361 O O . PHE A 1 179 ? 25.182 -17.588 -17.450 1.00 82.00 179 PHE A O 1
ATOM 1368 N N . PHE A 1 180 ? 25.004 -16.196 -15.692 1.00 80.94 180 PHE A N 1
ATOM 1369 C CA . PHE A 1 180 ? 26.054 -16.781 -14.850 1.00 80.94 180 PHE A CA 1
ATOM 1370 C C . PHE A 1 180 ? 25.471 -17.498 -13.611 1.00 80.94 180 PHE A C 1
ATOM 1372 O O . PHE A 1 180 ? 24.264 -17.640 -13.456 1.00 80.94 180 PHE A O 1
ATOM 1379 N N . ASP A 1 181 ? 26.315 -17.935 -12.671 1.00 84.75 181 ASP A N 1
ATOM 1380 C CA . ASP A 1 181 ? 25.875 -18.671 -11.467 1.00 84.75 181 ASP A CA 1
ATOM 1381 C C . ASP A 1 181 ? 25.124 -17.804 -10.428 1.00 84.75 181 ASP A C 1
ATOM 1383 O O . ASP A 1 181 ? 24.712 -18.293 -9.371 1.00 84.75 181 ASP A O 1
ATOM 1387 N N . THR A 1 182 ? 24.955 -16.501 -10.681 1.00 86.44 182 THR A N 1
ATOM 1388 C CA . THR A 1 182 ? 24.367 -15.560 -9.717 1.00 86.44 182 THR A CA 1
ATOM 1389 C C . THR A 1 182 ? 22.911 -15.258 -10.037 1.00 86.44 182 THR A C 1
ATOM 1391 O O . THR A 1 182 ? 22.595 -14.671 -11.063 1.00 86.44 182 THR A O 1
ATOM 1394 N N . VAL A 1 183 ? 22.014 -15.582 -9.104 1.00 88.75 183 VAL A N 1
ATOM 1395 C CA . VAL A 1 183 ? 20.590 -15.245 -9.220 1.00 88.75 183 VAL A CA 1
ATOM 1396 C C . VAL A 1 183 ? 20.310 -13.866 -8.628 1.00 88.75 183 VAL A C 1
ATOM 1398 O O . VAL A 1 183 ? 20.316 -13.669 -7.406 1.00 88.75 183 VAL A O 1
ATOM 1401 N N . TRP A 1 184 ? 19.978 -12.920 -9.498 1.00 89.69 184 TRP A N 1
ATOM 1402 C CA . TRP A 1 184 ? 19.587 -11.567 -9.128 1.00 89.69 184 TRP A CA 1
ATOM 1403 C C . TRP A 1 184 ? 18.082 -11.470 -8.870 1.00 89.69 184 TRP A C 1
ATOM 1405 O O . TRP A 1 184 ? 17.272 -11.345 -9.781 1.00 89.69 184 TRP A O 1
ATOM 1415 N N . LYS A 1 185 ? 17.682 -11.508 -7.594 1.00 94.94 185 LYS A N 1
ATOM 1416 C CA . LYS A 1 185 ? 16.273 -11.299 -7.222 1.00 94.94 185 LYS A CA 1
ATOM 1417 C C . LYS A 1 185 ? 15.842 -9.852 -7.477 1.00 94.94 185 LYS A C 1
ATOM 1419 O O . LYS A 1 185 ? 16.613 -8.943 -7.159 1.00 94.94 185 LYS A O 1
ATOM 1424 N N . TYR A 1 186 ? 14.591 -9.640 -7.889 1.00 97.31 186 TYR A N 1
ATOM 1425 C CA . TYR A 1 186 ? 14.006 -8.295 -7.962 1.00 97.31 186 TYR A CA 1
ATOM 1426 C C . TYR A 1 186 ? 13.946 -7.635 -6.567 1.00 97.31 186 TYR A C 1
ATOM 1428 O O . TYR A 1 186 ? 14.080 -8.300 -5.526 1.00 97.31 186 TYR A O 1
ATOM 1436 N N . ARG A 1 187 ? 13.772 -6.313 -6.513 1.00 97.69 187 ARG A N 1
ATOM 1437 C CA . ARG A 1 187 ? 13.544 -5.572 -5.261 1.00 97.69 187 ARG A CA 1
ATOM 1438 C C . ARG A 1 187 ? 12.320 -4.680 -5.379 1.00 97.69 187 ARG A C 1
ATOM 1440 O O . ARG A 1 187 ? 11.999 -4.185 -6.451 1.00 97.69 187 ARG A O 1
ATOM 1447 N N . LYS A 1 188 ? 11.650 -4.489 -4.245 1.00 97.81 188 LYS A N 1
ATOM 1448 C CA . LYS A 1 188 ? 10.491 -3.609 -4.087 1.00 97.81 188 LYS A CA 1
ATOM 1449 C C . LYS A 1 188 ? 10.943 -2.287 -3.480 1.00 97.81 188 LYS A C 1
ATOM 1451 O O . LYS A 1 188 ? 11.577 -2.310 -2.419 1.00 97.81 188 LYS A O 1
ATOM 1456 N N . ASP A 1 189 ? 10.591 -1.188 -4.143 1.00 97.19 189 ASP A N 1
ATOM 1457 C CA . ASP A 1 189 ? 10.734 0.197 -3.673 1.00 97.19 189 ASP A CA 1
ATOM 1458 C C . ASP A 1 189 ? 12.168 0.625 -3.315 1.00 97.19 189 ASP A C 1
ATOM 1460 O O . ASP A 1 189 ? 12.374 1.542 -2.522 1.00 97.19 189 ASP A O 1
ATOM 1464 N N . ARG A 1 190 ? 13.178 -0.067 -3.853 1.00 96.19 190 ARG A N 1
ATOM 1465 C CA . ARG A 1 190 ? 14.590 0.230 -3.596 1.00 96.19 190 ARG A CA 1
ATOM 1466 C C . ARG A 1 190 ? 15.501 -0.398 -4.641 1.00 96.19 190 ARG A C 1
ATOM 1468 O O . ARG A 1 190 ? 15.183 -1.473 -5.156 1.00 96.19 190 ARG A O 1
ATOM 1475 N N . HIS A 1 191 ? 16.669 0.204 -4.826 1.00 94.44 191 HIS A N 1
ATOM 1476 C CA . HIS A 1 191 ? 17.767 -0.395 -5.575 1.00 94.44 191 HIS A CA 1
ATOM 1477 C C . HIS A 1 191 ? 18.347 -1.620 -4.835 1.00 94.44 191 HIS A C 1
ATOM 1479 O O . HIS A 1 191 ? 18.178 -1.795 -3.620 1.00 94.44 191 HIS A O 1
ATOM 1485 N N . ARG A 1 192 ? 19.056 -2.487 -5.566 1.00 90.62 192 ARG A N 1
ATOM 1486 C CA . ARG A 1 192 ? 19.695 -3.702 -5.039 1.00 90.62 192 ARG A CA 1
ATOM 1487 C C . ARG A 1 192 ? 20.593 -3.440 -3.831 1.00 90.62 192 ARG A C 1
ATOM 1489 O O . ARG A 1 192 ? 20.483 -4.157 -2.836 1.00 90.62 192 ARG A O 1
ATOM 1496 N N . ASP A 1 193 ? 21.454 -2.436 -3.936 1.00 88.69 193 ASP A N 1
ATOM 1497 C CA . ASP A 1 193 ? 22.453 -2.095 -2.915 1.00 88.69 193 ASP A CA 1
ATOM 1498 C C . ASP A 1 193 ? 21.891 -1.161 -1.824 1.00 88.69 193 ASP A C 1
ATOM 1500 O O . ASP A 1 193 ? 22.620 -0.680 -0.959 1.00 88.69 193 ASP A O 1
ATOM 1504 N N . GLY A 1 194 ? 20.573 -0.931 -1.834 1.00 88.38 194 GLY A N 1
ATOM 1505 C CA . GLY A 1 194 ? 19.894 0.044 -0.988 1.00 88.38 194 GLY A CA 1
ATOM 1506 C C . GLY A 1 194 ? 19.761 1.411 -1.660 1.00 88.38 194 GLY A C 1
ATOM 1507 O O . GLY A 1 194 ? 20.336 1.664 -2.714 1.00 88.38 194 GLY A O 1
ATOM 1508 N N . GLY A 1 195 ? 18.974 2.292 -1.041 1.00 90.75 195 GLY A N 1
ATOM 1509 C CA . GLY A 1 195 ? 18.617 3.590 -1.621 1.00 90.75 195 GLY A CA 1
ATOM 1510 C C . GLY A 1 195 ? 17.414 3.534 -2.577 1.00 90.75 195 GLY A C 1
ATOM 1511 O O . GLY A 1 195 ? 16.857 2.455 -2.807 1.00 90.75 195 GLY A O 1
ATOM 1512 N N . PRO A 1 196 ? 16.967 4.702 -3.075 1.00 94.50 196 PRO A N 1
ATOM 1513 C CA . PRO A 1 196 ? 15.812 4.806 -3.963 1.00 94.50 196 PRO A CA 1
ATOM 1514 C C . PRO A 1 196 ? 16.121 4.261 -5.362 1.00 94.50 196 PRO A C 1
ATOM 1516 O O . PRO A 1 196 ? 17.283 4.113 -5.731 1.00 94.50 196 PRO A O 1
ATOM 1519 N N . LEU A 1 197 ? 15.065 4.007 -6.133 1.00 97.88 197 LEU A N 1
ATOM 1520 C CA . LEU A 1 197 ? 15.148 3.747 -7.573 1.00 97.88 197 LEU A CA 1
ATOM 1521 C C . LEU A 1 197 ? 15.510 5.051 -8.293 1.00 97.88 197 LEU A C 1
ATOM 1523 O O . LEU A 1 197 ? 15.050 6.122 -7.868 1.00 97.88 197 LEU A O 1
ATOM 1527 N N . ARG A 1 198 ? 16.322 5.000 -9.352 1.00 97.50 198 ARG A N 1
ATOM 1528 C CA . ARG A 1 198 ? 16.836 6.210 -10.017 1.00 97.50 198 ARG A CA 1
ATOM 1529 C C . ARG A 1 198 ? 16.860 6.052 -11.522 1.00 97.50 198 ARG A C 1
ATOM 1531 O O . ARG A 1 198 ? 17.632 5.269 -12.050 1.00 97.50 198 ARG A O 1
ATOM 1538 N N . VAL A 1 199 ? 16.045 6.846 -12.208 1.00 97.25 199 VAL A N 1
ATOM 1539 C CA . VAL A 1 199 ? 15.942 6.797 -13.668 1.00 97.25 199 VAL A CA 1
ATOM 1540 C C . VAL A 1 199 ? 15.923 8.213 -14.225 1.00 97.25 199 VAL A C 1
ATOM 1542 O O . VAL A 1 199 ? 15.036 9.008 -13.889 1.00 97.25 199 VAL A O 1
ATOM 1545 N N . GLY A 1 200 ? 16.882 8.527 -15.098 1.00 95.19 200 GLY A N 1
ATOM 1546 C CA . GLY A 1 200 ? 16.951 9.811 -15.796 1.00 95.19 200 GLY A CA 1
ATOM 1547 C C . GLY A 1 200 ? 17.238 10.987 -14.861 1.00 95.19 200 GLY A C 1
ATOM 1548 O O . GLY A 1 200 ? 16.685 12.072 -15.043 1.00 95.19 200 GLY A O 1
ATOM 1549 N N . GLY A 1 201 ? 18.051 10.767 -13.825 1.00 95.25 201 GLY A N 1
ATOM 1550 C CA . GLY A 1 201 ? 18.428 11.775 -12.835 1.00 95.25 201 GLY A CA 1
ATOM 1551 C C . GLY A 1 201 ? 17.358 12.067 -11.781 1.00 95.25 201 GLY A C 1
ATOM 1552 O O . GLY A 1 201 ? 17.511 13.017 -11.010 1.00 95.25 201 GLY A O 1
ATOM 1553 N N . LYS A 1 202 ? 16.271 11.287 -11.731 1.00 97.25 202 LYS A N 1
ATOM 1554 C CA . LYS A 1 202 ? 15.190 11.448 -10.753 1.00 97.25 202 LYS A CA 1
ATOM 1555 C C . LYS A 1 202 ? 15.069 10.226 -9.854 1.00 97.25 202 LYS A C 1
ATOM 1557 O O . LYS A 1 202 ? 15.059 9.094 -10.326 1.00 97.25 202 LYS A O 1
ATOM 1562 N N . GLU A 1 203 ? 14.913 10.484 -8.558 1.00 97.25 203 GLU A N 1
ATOM 1563 C CA . GLU A 1 203 ? 14.670 9.453 -7.553 1.00 97.25 203 GLU A CA 1
ATOM 1564 C C . GLU A 1 203 ? 13.182 9.107 -7.438 1.00 97.25 203 GLU A C 1
ATOM 1566 O O . GLU A 1 203 ? 12.313 9.986 -7.491 1.00 97.25 203 GLU A O 1
ATOM 1571 N N . TYR A 1 204 ? 12.900 7.825 -7.215 1.00 96.25 204 TYR A N 1
ATOM 1572 C CA . TYR A 1 204 ? 11.560 7.294 -7.011 1.00 96.25 204 TYR A CA 1
ATOM 1573 C C . TYR A 1 204 ? 11.512 6.424 -5.757 1.00 96.25 204 TYR A C 1
ATOM 1575 O O . TYR A 1 204 ? 12.331 5.526 -5.553 1.00 96.25 204 TYR A O 1
ATOM 1583 N N . ALA A 1 205 ? 10.509 6.687 -4.918 1.00 92.69 205 ALA A N 1
ATOM 1584 C CA . ALA A 1 205 ? 10.281 5.942 -3.683 1.00 92.69 205 ALA A CA 1
ATOM 1585 C C . ALA A 1 205 ? 9.503 4.636 -3.909 1.00 92.69 205 ALA A C 1
ATOM 1587 O O . ALA A 1 205 ? 9.423 3.814 -3.002 1.00 92.69 205 ALA A O 1
ATOM 1588 N N . ARG A 1 206 ? 8.873 4.467 -5.079 1.00 95.00 206 ARG A N 1
ATOM 1589 C CA . ARG A 1 206 ? 7.986 3.340 -5.381 1.00 95.00 206 ARG A CA 1
ATOM 1590 C C . ARG A 1 206 ? 8.307 2.736 -6.735 1.00 95.00 206 ARG A C 1
ATOM 1592 O O . ARG A 1 206 ? 8.527 3.467 -7.698 1.00 95.00 206 ARG A O 1
ATOM 1599 N N . GLY A 1 207 ? 8.275 1.411 -6.824 1.00 97.81 207 GLY A N 1
ATOM 1600 C CA . GLY A 1 207 ? 8.529 0.680 -8.065 1.00 97.81 207 GLY A CA 1
ATOM 1601 C C . GLY A 1 207 ? 9.238 -0.648 -7.835 1.00 97.81 207 GLY A C 1
ATOM 1602 O O . GLY A 1 207 ? 9.288 -1.154 -6.711 1.00 97.81 207 GLY A O 1
ATOM 1603 N N . LEU A 1 208 ? 9.791 -1.210 -8.907 1.00 98.50 208 LEU A N 1
ATOM 1604 C CA . LEU A 1 208 ? 10.590 -2.432 -8.861 1.00 98.50 208 LEU A CA 1
ATOM 1605 C C . LEU A 1 208 ? 11.960 -2.210 -9.500 1.00 98.50 208 LEU A C 1
ATOM 1607 O O . LEU A 1 208 ? 12.027 -1.657 -10.590 1.00 98.50 208 LEU A O 1
ATOM 1611 N N . TYR A 1 209 ? 13.003 -2.729 -8.859 1.00 98.38 209 TYR A N 1
ATOM 1612 C CA . TYR A 1 209 ? 14.290 -2.998 -9.502 1.00 98.38 209 TYR A CA 1
ATOM 1613 C C . TYR A 1 209 ? 14.282 -4.442 -10.005 1.00 98.38 209 TYR A C 1
ATOM 1615 O O . TYR A 1 209 ? 13.951 -5.359 -9.239 1.00 98.38 209 TYR A O 1
ATOM 1623 N N . ILE A 1 210 ? 14.648 -4.657 -11.266 1.00 98.06 210 ILE A N 1
ATOM 1624 C CA . ILE A 1 210 ? 14.604 -5.950 -11.949 1.00 98.06 210 ILE A CA 1
ATOM 1625 C C . ILE A 1 210 ? 15.906 -6.147 -12.730 1.00 98.06 210 ILE A C 1
ATOM 1627 O O . ILE A 1 210 ? 16.296 -5.292 -13.515 1.00 98.06 210 ILE A O 1
ATOM 1631 N N . HIS A 1 211 ? 16.551 -7.297 -12.534 1.00 96.69 211 HIS A N 1
ATOM 1632 C CA . HIS A 1 211 ? 17.706 -7.708 -13.331 1.00 96.69 211 HIS A CA 1
ATOM 1633 C C . HIS A 1 211 ? 17.282 -8.725 -14.396 1.00 96.69 211 HIS A C 1
ATOM 1635 O O . HIS A 1 211 ? 16.411 -9.558 -14.126 1.00 96.69 211 HIS A O 1
ATOM 1641 N N . SER A 1 212 ? 17.879 -8.694 -15.586 1.00 95.06 212 SER A N 1
ATOM 1642 C CA . SER A 1 212 ? 17.632 -9.716 -16.612 1.00 95.06 212 SER A CA 1
ATOM 1643 C C . SER A 1 212 ? 18.261 -11.078 -16.229 1.00 95.06 212 SER A C 1
ATOM 1645 O O . SER A 1 212 ? 19.183 -11.148 -15.424 1.00 95.06 212 SER A O 1
ATOM 1647 N N . LYS A 1 213 ? 17.777 -12.222 -16.713 1.00 97.12 213 LYS A N 1
ATOM 1648 C CA . LYS A 1 213 ? 16.447 -12.445 -17.276 1.00 97.12 213 LYS A CA 1
ATOM 1649 C C . LYS A 1 213 ? 15.469 -12.780 -16.147 1.00 97.12 213 LYS A C 1
ATOM 1651 O O . LYS A 1 213 ? 15.630 -13.794 -15.463 1.00 97.12 213 LYS A O 1
ATOM 1656 N N . THR A 1 214 ? 14.439 -11.954 -15.975 1.00 98.38 214 THR A N 1
ATOM 1657 C CA . THR A 1 214 ? 13.400 -12.136 -14.949 1.00 98.38 214 THR A CA 1
ATOM 1658 C C . THR A 1 214 ? 12.009 -12.039 -15.560 1.00 98.38 214 THR A C 1
ATOM 1660 O O . THR A 1 214 ? 11.700 -11.074 -16.258 1.00 98.38 214 THR A O 1
ATOM 1663 N N . LEU A 1 215 ? 11.147 -13.002 -15.231 1.00 98.50 215 LEU A N 1
ATOM 1664 C CA . LEU A 1 215 ? 9.710 -12.962 -15.499 1.00 98.50 215 LEU A CA 1
ATOM 1665 C C . LEU A 1 215 ? 8.945 -12.816 -14.180 1.00 98.50 215 LEU A C 1
ATOM 1667 O O . LEU A 1 215 ? 9.112 -13.619 -13.259 1.00 98.50 215 LEU A O 1
ATOM 1671 N N . LEU A 1 216 ? 8.071 -11.813 -14.108 1.00 98.69 216 LEU A N 1
ATOM 1672 C CA . LEU A 1 216 ? 7.135 -11.602 -13.005 1.00 98.69 216 LEU A CA 1
ATOM 1673 C C . LEU A 1 216 ? 5.702 -11.707 -13.530 1.00 98.69 216 LEU A C 1
ATOM 1675 O O . LEU A 1 216 ? 5.315 -10.933 -14.405 1.00 98.69 216 LEU A O 1
ATOM 1679 N N . GLN A 1 217 ? 4.901 -12.621 -12.978 1.00 98.44 217 GLN A N 1
ATOM 1680 C CA . GLN A 1 217 ? 3.488 -12.781 -13.348 1.00 98.44 217 GLN A CA 1
ATOM 1681 C C . GLN A 1 217 ? 2.575 -12.381 -12.186 1.00 98.44 217 GLN A C 1
ATOM 1683 O O . GLN A 1 217 ? 2.779 -12.808 -11.052 1.00 98.44 217 GLN A O 1
ATOM 1688 N N . TYR A 1 218 ? 1.532 -11.600 -12.456 1.00 98.12 218 TYR A N 1
ATOM 1689 C CA . TYR A 1 218 ? 0.595 -11.058 -11.471 1.00 98.12 218 TYR A CA 1
ATOM 1690 C C . TYR A 1 218 ? -0.849 -11.399 -11.832 1.00 98.12 218 TYR A C 1
ATOM 1692 O O . TYR A 1 218 ? -1.267 -11.248 -12.977 1.00 98.12 218 TYR A O 1
ATOM 1700 N N . ARG A 1 219 ? -1.647 -11.773 -10.826 1.00 96.62 219 ARG A N 1
ATOM 1701 C CA . ARG A 1 219 ? -3.089 -12.016 -10.984 1.00 96.62 219 ARG A CA 1
ATOM 1702 C C . ARG A 1 219 ? -3.883 -10.755 -10.661 1.00 96.62 219 ARG A C 1
ATOM 1704 O O . ARG A 1 219 ? -4.007 -10.379 -9.497 1.00 96.62 219 ARG A O 1
ATOM 1711 N N . LEU A 1 220 ? -4.459 -10.137 -11.687 1.00 93.44 220 LEU A N 1
ATOM 1712 C CA . LEU A 1 220 ? -5.199 -8.872 -11.602 1.00 93.44 220 LEU A CA 1
ATOM 1713 C C . LEU A 1 220 ? -6.709 -9.040 -11.428 1.00 93.44 220 LEU A C 1
ATOM 1715 O O . LEU A 1 220 ? -7.396 -8.084 -11.071 1.00 93.44 220 LEU A O 1
ATOM 1719 N N . LYS A 1 221 ? -7.235 -10.242 -11.699 1.00 89.75 221 LYS A N 1
ATOM 1720 C CA . LYS A 1 221 ? -8.670 -10.575 -11.607 1.00 89.75 221 LYS A CA 1
ATOM 1721 C C . LYS A 1 221 ? -9.596 -9.687 -12.465 1.00 89.75 221 LYS A C 1
ATOM 1723 O O . LYS A 1 221 ? -10.804 -9.722 -12.259 1.00 89.75 221 LYS A O 1
ATOM 1728 N N . GLY A 1 222 ? -9.067 -8.931 -13.433 1.00 89.69 222 GLY A N 1
ATOM 1729 C CA . GLY A 1 222 ? -9.849 -8.037 -14.294 1.00 89.69 222 GLY A CA 1
ATOM 1730 C C . GLY A 1 222 ? -10.326 -6.742 -13.625 1.00 89.69 222 GLY A C 1
ATOM 1731 O O . GLY A 1 222 ? -11.211 -6.082 -14.160 1.00 89.69 222 GLY A O 1
ATOM 1732 N N . GLU A 1 223 ? -9.774 -6.369 -12.464 1.00 91.00 223 GLU A N 1
ATOM 1733 C CA . GLU A 1 223 ? -10.270 -5.234 -11.666 1.00 91.00 223 GLU A CA 1
ATOM 1734 C C . GLU A 1 223 ? -9.746 -3.857 -12.102 1.00 91.00 223 GLU A C 1
ATOM 1736 O O . GLU A 1 223 ? -10.219 -2.837 -11.599 1.00 91.00 223 GLU A O 1
ATOM 1741 N N . TYR A 1 224 ? -8.754 -3.812 -12.992 1.00 94.88 224 TYR A N 1
ATOM 1742 C CA . TYR A 1 224 ? -8.017 -2.594 -13.328 1.00 94.88 224 TYR A CA 1
ATOM 1743 C C . TYR A 1 224 ? -8.236 -2.171 -14.780 1.00 94.88 224 TYR A C 1
ATOM 1745 O O . TYR A 1 224 ? -8.544 -2.981 -15.653 1.00 94.88 224 TYR A O 1
ATOM 1753 N N . ARG A 1 225 ? -8.064 -0.874 -15.042 1.00 95.25 225 ARG A N 1
ATOM 1754 C CA . ARG A 1 225 ? -8.212 -0.269 -16.369 1.00 95.25 225 ARG A CA 1
ATOM 1755 C C . ARG A 1 225 ? -6.880 0.093 -17.000 1.00 95.25 225 ARG A C 1
ATOM 1757 O O . ARG A 1 225 ? -6.715 -0.126 -18.191 1.00 95.25 225 ARG A O 1
ATOM 1764 N N . ASN A 1 226 ? -5.950 0.649 -16.224 1.00 97.25 226 ASN A N 1
ATOM 1765 C CA . ASN A 1 226 ? -4.647 1.070 -16.739 1.00 97.25 226 ASN A CA 1
ATOM 1766 C C . ASN A 1 226 ? -3.504 0.560 -15.864 1.00 97.25 226 ASN A C 1
ATOM 1768 O O . ASN A 1 226 ? -3.623 0.543 -14.640 1.00 97.25 226 ASN A O 1
ATOM 1772 N N . PHE A 1 227 ? -2.386 0.229 -16.497 1.00 98.25 227 PHE A N 1
ATOM 1773 C CA . PHE A 1 227 ? -1.084 0.107 -15.855 1.00 98.25 227 PHE A CA 1
ATOM 1774 C C . PHE A 1 227 ? -0.231 1.321 -16.230 1.00 98.25 227 PHE A C 1
ATOM 1776 O O . PHE A 1 227 ? -0.133 1.668 -17.409 1.00 98.25 227 PHE A O 1
ATOM 1783 N N . ARG A 1 228 ? 0.374 1.975 -15.237 1.00 98.44 228 ARG A N 1
ATOM 1784 C CA . ARG A 1 228 ? 1.293 3.100 -15.441 1.00 98.44 228 ARG A CA 1
ATOM 1785 C C . ARG A 1 228 ? 2.619 2.862 -14.749 1.00 98.44 228 ARG A C 1
ATOM 1787 O O . ARG A 1 228 ? 2.627 2.385 -13.620 1.00 98.44 228 ARG A O 1
ATOM 1794 N N . ALA A 1 229 ? 3.704 3.252 -15.402 1.00 98.50 229 ALA A N 1
ATOM 1795 C CA . ALA A 1 229 ? 5.054 3.212 -14.851 1.00 98.50 229 ALA A CA 1
ATOM 1796 C C . ALA A 1 229 ? 5.962 4.206 -15.589 1.00 98.50 229 ALA A C 1
ATOM 1798 O O . ALA A 1 229 ? 5.619 4.683 -16.670 1.00 98.50 229 ALA A O 1
ATOM 1799 N N . ILE A 1 230 ? 7.120 4.486 -15.007 1.00 98.69 230 ILE A N 1
ATOM 1800 C CA . ILE A 1 230 ? 8.259 5.124 -15.665 1.00 98.69 230 ILE A CA 1
ATOM 1801 C C . ILE A 1 230 ? 9.358 4.072 -15.693 1.00 98.69 230 ILE A C 1
ATOM 1803 O O . ILE A 1 230 ? 9.729 3.548 -14.648 1.00 98.69 230 ILE A O 1
ATOM 1807 N N . MET A 1 231 ? 9.830 3.726 -16.878 1.00 98.56 231 MET A N 1
ATOM 1808 C CA . MET A 1 231 ? 10.759 2.625 -17.079 1.00 98.56 231 MET A CA 1
ATOM 1809 C C . MET A 1 231 ? 12.087 3.137 -17.627 1.00 98.56 231 MET A C 1
ATOM 1811 O O . MET A 1 231 ? 12.103 3.977 -18.526 1.00 98.56 231 MET A O 1
ATOM 1815 N N . GLY A 1 232 ? 13.193 2.603 -17.128 1.00 98.06 232 GLY A N 1
ATOM 1816 C CA . GLY A 1 232 ? 14.518 2.880 -17.670 1.00 98.06 232 GLY A CA 1
ATOM 1817 C C . GLY A 1 232 ? 15.589 2.032 -17.004 1.00 98.06 232 GLY A C 1
ATOM 1818 O O . GLY A 1 232 ? 15.307 1.281 -16.074 1.00 98.06 232 GLY A O 1
ATOM 1819 N N . ILE A 1 233 ? 16.816 2.147 -17.499 1.00 97.81 233 ILE A N 1
ATOM 1820 C CA . ILE A 1 233 ? 17.979 1.586 -16.811 1.00 97.81 233 ILE A CA 1
ATOM 1821 C C . ILE A 1 233 ? 18.313 2.477 -15.612 1.00 97.81 233 ILE A C 1
ATOM 1823 O O . ILE A 1 233 ? 18.286 3.702 -15.738 1.00 97.81 233 ILE A O 1
ATOM 1827 N N . ASP A 1 234 ? 18.616 1.858 -14.473 1.00 97.44 234 ASP A N 1
ATOM 1828 C CA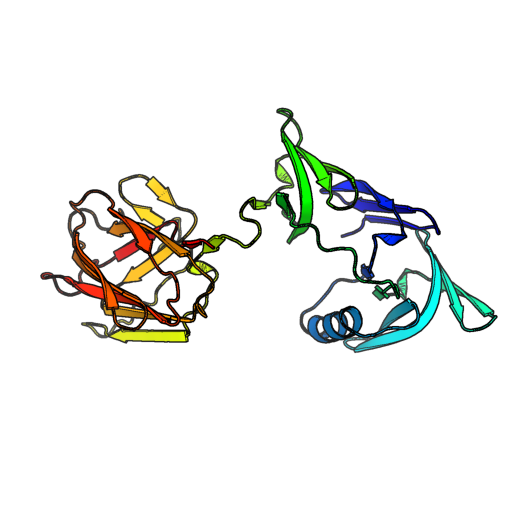 . ASP A 1 234 ? 18.986 2.552 -13.242 1.00 97.44 234 ASP A CA 1
ATOM 1829 C C . ASP A 1 234 ? 20.272 3.382 -13.445 1.00 97.44 234 ASP A C 1
ATOM 1831 O O . ASP A 1 234 ? 21.254 2.933 -14.049 1.00 97.44 234 ASP A O 1
ATOM 1835 N N . ASP A 1 235 ? 20.279 4.605 -12.915 1.00 95.62 235 ASP A N 1
ATOM 1836 C CA . ASP A 1 235 ? 21.377 5.567 -13.065 1.00 95.62 235 ASP A CA 1
ATOM 1837 C C . ASP A 1 235 ? 22.711 5.089 -12.430 1.00 95.62 235 ASP A C 1
ATOM 1839 O O . ASP A 1 235 ? 23.752 5.717 -12.636 1.00 95.62 235 ASP A O 1
ATOM 1843 N N . SER A 1 236 ? 22.721 3.991 -11.661 1.00 92.94 236 SER A N 1
ATOM 1844 C CA . SER A 1 236 ? 23.925 3.358 -11.094 1.00 92.94 236 SER A CA 1
ATOM 1845 C C . SER A 1 236 ? 24.848 2.718 -12.133 1.00 92.94 236 SER A C 1
ATOM 1847 O O . SER A 1 236 ? 26.020 2.476 -11.831 1.00 92.94 236 SER A O 1
ATOM 1849 N N . VAL A 1 237 ? 24.358 2.458 -13.349 1.00 89.56 237 VAL A N 1
ATOM 1850 C CA . VAL A 1 237 ? 25.106 1.769 -14.417 1.00 89.56 237 VAL A CA 1
ATOM 1851 C C . VAL A 1 237 ? 25.154 2.578 -15.726 1.00 89.56 237 VAL A C 1
ATOM 1853 O O . VAL A 1 237 ? 24.768 2.086 -16.795 1.00 89.56 237 VAL A O 1
ATOM 1856 N N . PRO A 1 238 ? 25.645 3.832 -15.679 1.00 85.06 238 PRO A N 1
ATOM 1857 C CA . PRO A 1 238 ? 25.578 4.748 -16.809 1.00 85.06 238 PRO A CA 1
ATOM 1858 C C . PRO A 1 238 ? 26.372 4.225 -18.012 1.00 85.0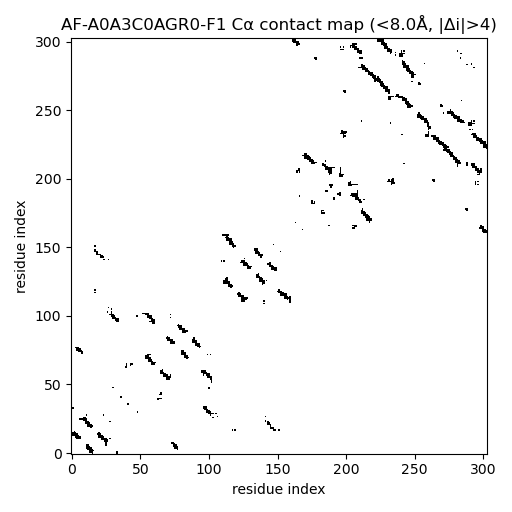6 238 PRO A C 1
ATOM 1860 O O . PRO A 1 238 ? 27.550 3.885 -17.905 1.00 85.06 238 PRO A O 1
ATOM 1863 N N . GLY A 1 239 ? 25.727 4.203 -19.178 1.00 86.25 239 GLY A N 1
ATOM 1864 C CA . GLY A 1 239 ? 26.333 3.842 -20.461 1.00 86.25 239 GLY A CA 1
ATOM 1865 C C . GLY A 1 239 ? 26.537 2.344 -20.698 1.00 86.25 239 GLY A C 1
ATOM 1866 O O . GLY A 1 239 ? 27.126 1.996 -21.720 1.00 86.25 239 GLY A O 1
ATOM 1867 N N . ILE A 1 240 ? 26.073 1.470 -19.795 1.00 88.81 240 ILE A N 1
ATOM 1868 C CA . ILE A 1 240 ? 26.300 0.018 -19.896 1.00 88.81 240 ILE A CA 1
ATOM 1869 C C . ILE A 1 240 ? 24.993 -0.756 -20.070 1.00 88.81 240 ILE A C 1
ATOM 1871 O O . ILE A 1 240 ? 24.890 -1.534 -21.014 1.00 88.81 240 ILE A O 1
ATOM 1875 N N . GLY A 1 241 ? 24.016 -0.556 -19.179 1.00 91.69 241 GLY A N 1
ATOM 1876 C CA . GLY A 1 241 ? 22.836 -1.422 -19.116 1.00 91.69 241 GLY A CA 1
ATOM 1877 C C . GLY A 1 241 ? 22.003 -1.412 -20.398 1.00 91.69 241 GLY A C 1
ATOM 1878 O O . GLY A 1 241 ? 21.773 -0.350 -20.998 1.00 91.69 241 GLY A O 1
ATOM 1879 N N . PHE A 1 242 ? 21.541 -2.595 -20.805 1.00 94.94 242 PHE A N 1
ATOM 1880 C CA . PHE A 1 242 ? 20.691 -2.760 -21.974 1.00 94.94 242 PHE A CA 1
ATOM 1881 C C . PHE A 1 242 ? 19.855 -4.037 -21.844 1.00 94.94 242 PHE A C 1
ATOM 1883 O O . PHE A 1 242 ? 20.371 -5.140 -21.864 1.00 94.94 242 PHE A O 1
ATOM 1890 N N . VAL A 1 243 ? 18.534 -3.878 -21.783 1.00 97.50 243 VAL A N 1
ATOM 1891 C CA . VAL A 1 243 ? 17.585 -4.996 -21.712 1.00 97.50 243 VAL A CA 1
ATOM 1892 C C . VAL A 1 243 ? 16.573 -4.951 -22.850 1.00 97.50 243 VAL A C 1
ATOM 1894 O O . VAL A 1 243 ? 16.306 -3.891 -23.429 1.00 97.50 243 VAL A O 1
ATOM 1897 N N . TYR A 1 244 ? 15.947 -6.092 -23.121 1.00 97.81 244 TYR A N 1
ATOM 1898 C CA . TYR A 1 244 ? 14.685 -6.149 -23.852 1.00 97.81 244 TYR A CA 1
ATOM 1899 C C . TYR A 1 244 ? 13.540 -6.341 -22.859 1.00 97.81 244 TYR A C 1
ATOM 1901 O O . TYR A 1 244 ? 13.573 -7.243 -22.026 1.00 97.81 244 TYR A O 1
ATOM 1909 N N . VAL A 1 245 ? 12.512 -5.501 -22.932 1.00 98.62 245 VAL A N 1
ATOM 1910 C CA . VAL A 1 245 ? 11.347 -5.587 -22.045 1.00 98.62 245 VAL A CA 1
ATOM 1911 C C . VAL A 1 245 ? 10.125 -5.980 -22.848 1.00 98.62 245 VAL A C 1
ATOM 1913 O O . VAL A 1 245 ? 9.846 -5.387 -23.889 1.00 98.62 245 VAL A O 1
ATOM 1916 N N . GLU A 1 246 ? 9.353 -6.925 -22.322 1.00 98.75 246 GLU A N 1
ATOM 1917 C CA . GLU A 1 246 ? 8.037 -7.293 -22.828 1.00 98.75 246 GLU A CA 1
ATOM 1918 C C . GLU A 1 246 ? 7.021 -7.286 -21.680 1.00 98.75 246 GLU A C 1
ATOM 1920 O O . GLU A 1 246 ? 7.242 -7.869 -20.620 1.00 98.75 246 GLU A O 1
ATOM 1925 N N . ILE A 1 247 ? 5.889 -6.616 -21.891 1.00 98.81 247 ILE A N 1
ATOM 1926 C CA . ILE A 1 247 ? 4.771 -6.591 -20.948 1.00 98.81 247 ILE A CA 1
ATOM 1927 C C . ILE A 1 247 ? 3.550 -7.182 -21.638 1.00 98.81 247 ILE A C 1
ATOM 1929 O O . ILE A 1 247 ? 3.142 -6.703 -22.701 1.00 98.81 247 ILE A O 1
ATOM 1933 N N . LYS A 1 248 ? 2.938 -8.190 -21.015 1.00 98.81 248 LYS A N 1
ATOM 1934 C CA . LYS A 1 248 ? 1.774 -8.908 -21.548 1.00 98.81 248 LYS A CA 1
ATOM 1935 C C . LYS A 1 248 ? 0.575 -8.839 -20.609 1.00 98.81 248 LYS A C 1
ATOM 1937 O O . LYS A 1 248 ? 0.717 -8.759 -19.393 1.00 98.81 248 LYS A O 1
ATOM 1942 N N . GLY A 1 249 ? -0.618 -8.896 -21.195 1.00 98.25 249 GLY A N 1
ATOM 1943 C CA . GLY A 1 249 ? -1.878 -9.135 -20.495 1.00 98.25 249 GLY A CA 1
ATOM 1944 C C . GLY A 1 249 ? -2.622 -10.289 -21.156 1.00 98.25 249 GLY A C 1
ATOM 1945 O O . GLY A 1 249 ? -2.921 -10.205 -22.345 1.00 98.25 249 GLY A O 1
ATOM 1946 N N . ASP A 1 250 ? -2.881 -11.364 -20.415 1.00 97.62 250 ASP A N 1
ATOM 1947 C CA . ASP A 1 250 ? -3.472 -12.617 -20.907 1.00 97.62 250 ASP A CA 1
ATOM 1948 C C . ASP A 1 250 ? -2.770 -13.135 -22.185 1.00 97.62 250 ASP A C 1
ATOM 1950 O O . ASP A 1 250 ? -3.402 -13.516 -23.170 1.00 97.62 250 ASP A O 1
ATOM 1954 N N . GLY A 1 251 ? -1.432 -13.068 -22.203 1.00 96.75 251 GLY A N 1
ATOM 1955 C CA . GLY A 1 251 ? -0.584 -13.457 -23.338 1.00 96.75 251 GLY A CA 1
ATOM 1956 C C . GLY A 1 251 ? -0.503 -12.442 -24.489 1.00 96.75 251 GLY A C 1
ATOM 1957 O O . GLY A 1 251 ? 0.362 -12.575 -25.357 1.00 96.75 251 GLY A O 1
ATOM 1958 N N . ARG A 1 252 ? -1.340 -11.395 -24.508 1.00 97.94 252 ARG A N 1
ATOM 1959 C CA . ARG A 1 252 ? -1.273 -10.311 -25.504 1.00 97.94 252 ARG A CA 1
ATOM 1960 C C . ARG A 1 252 ? -0.177 -9.315 -25.137 1.00 97.94 252 ARG A C 1
ATOM 1962 O O . ARG A 1 252 ? -0.228 -8.735 -24.056 1.00 97.94 252 ARG A O 1
ATOM 1969 N N . ILE A 1 253 ? 0.741 -9.042 -26.063 1.00 98.44 253 ILE A N 1
ATOM 1970 C CA . ILE A 1 253 ? 1.771 -8.004 -25.901 1.00 98.44 253 ILE A CA 1
ATOM 1971 C C . ILE A 1 253 ? 1.099 -6.628 -25.799 1.00 98.44 253 ILE A C 1
ATOM 1973 O O . ILE A 1 253 ? 0.361 -6.214 -26.695 1.00 98.44 253 ILE A O 1
ATOM 1977 N N . LEU A 1 254 ? 1.345 -5.935 -24.689 1.00 98.44 254 LEU A N 1
ATOM 1978 C CA . LEU A 1 254 ? 0.904 -4.564 -24.420 1.00 98.44 254 LEU A CA 1
ATOM 1979 C C . LEU A 1 254 ? 2.036 -3.560 -24.659 1.00 98.44 254 LEU A C 1
ATOM 1981 O O . LEU A 1 254 ? 1.784 -2.430 -25.068 1.00 98.44 254 LEU A O 1
ATOM 1985 N N . TYR A 1 255 ? 3.274 -3.980 -24.401 1.00 98.62 255 TYR A N 1
ATOM 1986 C CA . TYR A 1 255 ? 4.490 -3.234 -24.692 1.00 98.62 255 TYR A CA 1
ATOM 1987 C C . TYR A 1 255 ? 5.618 -4.215 -25.006 1.00 98.62 255 TYR A C 1
ATOM 1989 O O . TYR A 1 255 ? 5.707 -5.272 -24.383 1.00 98.62 255 TYR A O 1
ATOM 1997 N N . SER A 1 256 ? 6.493 -3.845 -25.936 1.00 98.25 256 SER A N 1
ATOM 1998 C CA . SER A 1 256 ? 7.751 -4.545 -26.162 1.00 98.25 256 SER A CA 1
ATOM 1999 C C . SER A 1 256 ? 8.801 -3.590 -26.714 1.00 98.25 256 SER A C 1
ATOM 2001 O O . SER A 1 256 ? 8.482 -2.812 -27.619 1.00 98.25 256 SER A O 1
ATOM 2003 N N . GLY A 1 257 ? 10.042 -3.669 -26.245 1.00 97.50 257 GLY A N 1
ATOM 2004 C CA . GLY A 1 257 ? 11.106 -2.822 -26.770 1.00 97.50 257 GLY A CA 1
ATOM 2005 C C . GLY A 1 257 ? 12.443 -2.987 -26.065 1.00 97.50 257 GLY A C 1
ATOM 2006 O O . GLY A 1 257 ? 12.528 -3.496 -24.953 1.00 97.50 257 GLY A O 1
ATOM 2007 N N . ASN A 1 258 ? 13.484 -2.517 -26.743 1.00 97.44 258 ASN A N 1
ATOM 2008 C CA . ASN A 1 258 ? 14.817 -2.366 -26.176 1.00 97.44 258 ASN A CA 1
ATOM 2009 C C . ASN A 1 258 ? 14.865 -1.126 -25.276 1.00 97.44 258 ASN A C 1
ATOM 2011 O O . ASN A 1 258 ? 14.305 -0.091 -25.639 1.00 97.44 258 ASN A O 1
ATOM 2015 N N . VAL A 1 259 ? 15.559 -1.229 -24.143 1.00 97.19 259 VAL A N 1
ATOM 2016 C CA . VAL A 1 259 ? 15.765 -0.137 -23.183 1.00 97.19 259 VAL A CA 1
ATOM 2017 C C . VAL A 1 259 ? 17.249 -0.058 -22.853 1.00 97.19 259 VAL A C 1
ATOM 2019 O O . VAL A 1 259 ? 17.812 -1.001 -22.297 1.00 97.19 259 VAL A O 1
ATOM 2022 N N . ARG A 1 260 ? 17.890 1.057 -23.205 1.00 95.94 260 ARG A N 1
ATOM 2023 C CA . ARG A 1 260 ? 19.323 1.292 -22.988 1.00 95.94 260 ARG A CA 1
ATOM 2024 C C . ARG A 1 260 ? 19.548 2.385 -21.957 1.00 95.94 260 ARG A C 1
ATOM 2026 O O . ARG A 1 260 ? 18.742 3.297 -21.817 1.00 95.94 260 ARG A O 1
ATOM 2033 N N . SER A 1 261 ? 20.710 2.357 -21.311 1.00 94.12 261 SER A N 1
ATOM 2034 C CA . SER A 1 261 ? 21.135 3.418 -20.388 1.00 94.12 261 SER A CA 1
ATOM 2035 C C . SER A 1 261 ? 21.217 4.809 -21.036 1.00 94.12 261 SER A C 1
ATOM 2037 O O . SER A 1 261 ? 21.067 5.817 -20.357 1.00 94.12 261 SER A O 1
ATOM 2039 N N . SER A 1 262 ? 21.419 4.884 -22.355 1.00 93.56 262 SER A N 1
ATOM 2040 C CA . SER A 1 262 ? 21.411 6.148 -23.103 1.00 93.56 262 SER A CA 1
ATOM 2041 C C . SER A 1 262 ? 20.016 6.712 -23.379 1.00 93.56 262 SER A C 1
ATOM 2043 O O . SER A 1 262 ? 19.905 7.851 -23.838 1.00 93.56 262 SER A O 1
ATOM 2045 N N . ASP A 1 263 ? 18.968 5.909 -23.200 1.00 95.62 263 ASP A N 1
ATOM 2046 C CA . ASP A 1 263 ? 17.621 6.285 -23.603 1.00 95.62 263 ASP A CA 1
ATOM 2047 C C . ASP A 1 263 ? 16.984 7.216 -22.570 1.00 95.62 263 ASP A C 1
ATOM 2049 O O . ASP A 1 263 ? 17.267 7.169 -21.373 1.00 95.62 263 ASP A O 1
ATOM 2053 N N . SER A 1 264 ? 16.082 8.076 -23.040 1.00 96.62 264 SER A N 1
ATOM 2054 C CA . SER A 1 264 ? 15.217 8.815 -22.123 1.00 96.62 264 SER A CA 1
ATOM 2055 C C . SER A 1 264 ? 14.251 7.852 -21.420 1.00 96.62 264 SER A C 1
ATOM 2057 O O . SER A 1 264 ? 13.824 6.874 -22.041 1.00 96.62 264 SER A O 1
ATOM 2059 N N . PRO A 1 265 ? 13.850 8.137 -20.166 1.00 97.56 265 PRO A N 1
ATOM 2060 C CA . PRO A 1 265 ? 12.889 7.306 -19.450 1.00 97.56 265 PRO A CA 1
ATOM 2061 C C . PRO A 1 265 ? 11.593 7.124 -20.248 1.00 97.56 265 PRO A C 1
ATOM 2063 O O . PRO A 1 265 ? 11.049 8.081 -20.803 1.00 97.56 265 PRO A O 1
ATOM 2066 N N . VAL A 1 266 ? 11.081 5.895 -20.287 1.00 98.31 266 VAL A N 1
ATOM 2067 C CA . VAL A 1 266 ? 9.867 5.533 -21.023 1.00 98.31 266 VAL A CA 1
ATOM 2068 C C . VAL A 1 266 ? 8.659 5.635 -20.099 1.00 98.31 266 VAL A C 1
ATOM 2070 O O . VAL A 1 266 ? 8.546 4.899 -19.118 1.00 98.31 266 VAL A O 1
ATOM 2073 N N . GLU A 1 267 ? 7.715 6.514 -20.428 1.00 98.19 267 GLU A N 1
ATOM 2074 C CA . GLU A 1 267 ? 6.428 6.581 -19.733 1.00 98.19 267 GLU A CA 1
ATOM 2075 C C . GLU A 1 267 ? 5.456 5.533 -20.288 1.00 98.19 267 GLU A C 1
ATOM 2077 O O . GLU A 1 267 ? 5.027 5.590 -21.442 1.00 98.19 267 GLU A O 1
ATOM 2082 N N . LEU A 1 268 ? 5.073 4.574 -19.448 1.00 98.44 268 LEU A N 1
ATOM 2083 C CA . LEU A 1 268 ? 4.110 3.534 -19.787 1.00 98.44 268 LEU A CA 1
ATOM 2084 C C . LEU A 1 268 ? 2.702 3.941 -19.339 1.00 98.44 268 LEU A C 1
ATOM 2086 O O . LEU A 1 268 ? 2.482 4.338 -18.194 1.00 98.44 268 LEU A O 1
ATOM 2090 N N . ASN A 1 269 ? 1.729 3.781 -20.237 1.00 98.19 269 ASN A N 1
ATOM 2091 C CA . ASN A 1 269 ? 0.299 3.898 -19.953 1.00 98.19 269 ASN A CA 1
ATOM 2092 C C . ASN A 1 269 ? -0.457 2.847 -20.778 1.00 98.19 269 ASN A C 1
ATOM 2094 O O . ASN A 1 269 ? -0.857 3.104 -21.912 1.00 98.19 269 ASN A O 1
ATOM 2098 N N . LEU A 1 270 ? -0.588 1.647 -20.216 1.00 98.31 270 LEU A N 1
ATOM 2099 C CA . LEU A 1 270 ? -1.082 0.457 -20.907 1.00 98.31 270 LEU A CA 1
ATOM 2100 C C . LEU A 1 270 ? -2.528 0.157 -20.502 1.00 98.31 270 LEU A C 1
ATOM 2102 O O . LEU A 1 270 ? -2.851 0.163 -19.314 1.00 98.31 270 LEU A O 1
ATOM 2106 N N . ASP A 1 271 ? -3.385 -0.151 -21.477 1.00 97.75 271 ASP A N 1
ATOM 2107 C CA . ASP A 1 271 ? -4.761 -0.596 -21.231 1.00 97.75 271 ASP A CA 1
ATOM 2108 C C . ASP A 1 271 ? -4.777 -2.060 -20.776 1.00 97.75 271 ASP A C 1
ATOM 2110 O O . ASP A 1 271 ? -4.391 -2.967 -21.520 1.00 97.75 271 ASP A O 1
ATOM 2114 N N . VAL A 1 272 ? -5.248 -2.280 -19.551 1.00 98.06 272 VAL A N 1
ATOM 2115 C CA . VAL A 1 272 ? -5.342 -3.601 -18.912 1.00 98.06 272 VAL A CA 1
ATOM 2116 C C . VAL A 1 272 ? -6.786 -3.979 -18.576 1.00 98.06 272 VAL A C 1
ATOM 2118 O O . VAL A 1 272 ? -7.022 -4.864 -17.755 1.00 98.06 272 VAL A O 1
ATOM 2121 N N . ARG A 1 273 ? -7.778 -3.333 -19.208 1.00 97.50 273 ARG A N 1
ATOM 2122 C CA . ARG A 1 273 ? -9.194 -3.673 -19.004 1.00 97.50 273 ARG A CA 1
ATOM 2123 C C . ARG A 1 273 ? -9.457 -5.144 -19.298 1.00 97.50 273 ARG A C 1
ATOM 2125 O O . ARG A 1 273 ? -9.195 -5.623 -20.398 1.00 97.50 273 ARG A O 1
ATOM 2132 N N . GLY A 1 274 ? -10.023 -5.832 -18.310 1.00 95.88 274 GLY A N 1
ATOM 2133 C CA . GLY A 1 274 ? -10.366 -7.249 -18.403 1.00 95.88 274 GLY A CA 1
ATOM 2134 C C . GLY A 1 274 ? -9.179 -8.207 -18.281 1.00 95.88 274 GLY A C 1
ATOM 2135 O O . GLY A 1 274 ? -9.422 -9.408 -18.215 1.00 95.88 274 GLY A O 1
ATOM 2136 N N . VAL A 1 275 ? -7.939 -7.704 -18.189 1.00 97.94 275 VAL A N 1
ATOM 2137 C CA . VAL A 1 275 ? -6.739 -8.541 -18.052 1.00 97.94 275 VAL A CA 1
ATOM 2138 C C . VAL A 1 275 ? -6.775 -9.288 -16.722 1.00 97.94 275 VAL A C 1
ATOM 2140 O O . VAL A 1 275 ? -6.962 -8.683 -15.659 1.00 97.94 275 VAL A O 1
ATOM 2143 N N . ARG A 1 276 ? -6.592 -10.610 -16.764 1.00 97.12 276 ARG A N 1
ATOM 2144 C CA . ARG A 1 276 ? -6.591 -11.462 -15.565 1.00 97.12 276 ARG A CA 1
ATOM 2145 C C . ARG A 1 276 ? -5.180 -11.799 -15.112 1.00 97.12 276 ARG A C 1
ATOM 2147 O O . ARG A 1 276 ? -4.943 -11.750 -13.903 1.00 97.12 276 ARG A O 1
ATOM 2154 N N . ASP A 1 277 ? -4.281 -12.049 -16.052 1.00 97.75 277 ASP A N 1
ATOM 2155 C CA . ASP A 1 277 ? -2.873 -12.358 -15.834 1.00 97.75 277 ASP A CA 1
ATOM 2156 C C . ASP A 1 277 ? -1.997 -11.309 -16.535 1.00 97.75 277 ASP A C 1
ATOM 2158 O O . ASP A 1 277 ? -2.130 -11.056 -17.730 1.00 97.75 277 ASP A O 1
ATOM 2162 N N . PHE A 1 278 ? -1.122 -10.657 -15.774 1.00 98.62 278 PHE A N 1
ATOM 2163 C CA . PHE A 1 278 ? -0.225 -9.608 -16.253 1.00 98.62 278 PHE A CA 1
ATOM 2164 C C . PHE A 1 278 ? 1.222 -10.032 -16.060 1.00 98.62 278 PHE A C 1
ATOM 2166 O O . PHE A 1 278 ? 1.595 -10.465 -14.971 1.00 98.62 278 PHE A O 1
ATOM 2173 N N . GLU A 1 279 ? 2.039 -9.883 -17.092 1.00 98.69 279 GLU A N 1
ATOM 2174 C CA . GLU A 1 279 ? 3.409 -10.383 -17.109 1.00 98.69 279 GLU A CA 1
ATOM 2175 C C . GLU A 1 279 ? 4.375 -9.249 -17.426 1.00 98.69 279 GLU A C 1
ATOM 2177 O O . GLU A 1 279 ? 4.127 -8.455 -18.335 1.00 98.69 279 GLU A O 1
ATOM 2182 N N . VAL A 1 280 ? 5.482 -9.195 -16.690 1.00 98.75 280 VAL A N 1
ATOM 2183 C CA . VAL A 1 280 ? 6.631 -8.336 -16.978 1.00 98.75 280 VAL A CA 1
ATOM 2184 C C . VAL A 1 280 ? 7.828 -9.246 -17.189 1.00 98.75 280 VAL A C 1
ATOM 2186 O O . VAL A 1 280 ? 8.299 -9.878 -16.243 1.00 98.75 280 VAL A O 1
ATOM 2189 N N . LEU A 1 281 ? 8.300 -9.316 -18.428 1.00 98.69 281 LEU A N 1
ATOM 2190 C CA . LEU A 1 281 ? 9.540 -9.975 -18.799 1.00 98.69 281 LEU A CA 1
ATOM 2191 C C . LEU A 1 281 ? 10.610 -8.909 -19.023 1.00 98.69 281 LEU A C 1
ATOM 2193 O O . LEU A 1 281 ? 10.451 -8.021 -19.860 1.00 98.69 281 LEU A O 1
ATOM 2197 N N . VAL A 1 282 ? 11.710 -9.037 -18.293 1.00 98.38 282 VAL A N 1
ATOM 2198 C CA . VAL A 1 282 ? 12.962 -8.333 -18.564 1.00 98.38 282 VAL A CA 1
ATOM 2199 C C . VAL A 1 282 ? 13.935 -9.384 -19.063 1.00 98.38 282 VAL A C 1
ATOM 2201 O O . VAL A 1 282 ? 14.357 -10.242 -18.292 1.00 98.38 282 VAL A O 1
ATOM 2204 N N . ASP A 1 283 ? 14.217 -9.363 -20.356 1.00 97.12 283 ASP A N 1
ATOM 2205 C CA . ASP A 1 283 ? 15.129 -10.270 -21.045 1.00 97.12 283 ASP A CA 1
ATOM 2206 C C . ASP A 1 283 ? 16.492 -9.605 -21.270 1.00 97.12 283 ASP A C 1
ATOM 2208 O O . ASP A 1 283 ? 16.638 -8.387 -21.127 1.00 97.12 283 ASP A O 1
ATOM 2212 N N . PHE A 1 284 ? 17.486 -10.416 -21.619 1.00 94.88 284 PHE A N 1
ATOM 2213 C CA . PHE A 1 284 ? 18.826 -9.937 -21.948 1.00 94.88 284 PHE A CA 1
ATOM 2214 C C . PHE A 1 284 ? 18.793 -8.982 -23.145 1.00 94.88 284 PHE A C 1
ATOM 2216 O O . PHE A 1 284 ? 18.049 -9.204 -24.108 1.00 94.88 284 PHE A O 1
ATOM 2223 N N . GLY A 1 285 ? 19.623 -7.941 -23.102 1.00 87.50 285 GLY A N 1
ATOM 2224 C CA . GLY A 1 285 ? 19.976 -7.178 -24.296 1.00 87.50 285 GLY A CA 1
ATOM 2225 C C . GLY A 1 285 ? 21.084 -7.853 -25.106 1.00 87.50 285 GLY A C 1
ATOM 2226 O O . GLY A 1 285 ? 21.513 -8.979 -24.836 1.00 87.50 285 GLY A O 1
ATOM 2227 N N . ASP A 1 286 ? 21.607 -7.136 -26.104 1.00 85.38 286 ASP A N 1
ATOM 2228 C CA . ASP A 1 286 ? 22.698 -7.649 -26.953 1.00 85.38 286 ASP A CA 1
ATOM 2229 C C . ASP A 1 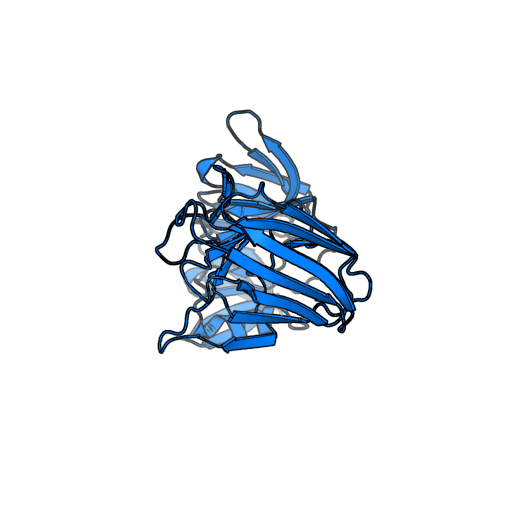286 ? 24.037 -7.785 -26.191 1.00 85.38 286 ASP A C 1
ATOM 2231 O O . ASP A 1 286 ? 24.972 -8.429 -26.667 1.00 85.38 286 ASP A O 1
ATOM 2235 N N . ASN A 1 287 ? 24.148 -7.175 -25.008 1.00 82.06 287 ASN A N 1
ATOM 2236 C CA . ASN A 1 287 ? 25.303 -7.200 -24.102 1.00 82.06 287 ASN A CA 1
ATOM 2237 C C . ASN A 1 287 ? 25.187 -8.273 -22.996 1.00 82.06 287 ASN A C 1
ATOM 2239 O O . ASN A 1 287 ? 25.927 -8.203 -22.011 1.00 82.06 287 ASN A O 1
ATOM 2243 N N . LEU A 1 288 ? 24.320 -9.278 -23.174 1.00 84.81 288 LEU A N 1
ATOM 2244 C CA . LEU A 1 288 ? 24.057 -10.352 -22.204 1.00 84.81 288 LEU A CA 1
ATOM 2245 C C . LEU A 1 288 ? 23.375 -9.811 -20.937 1.00 84.81 288 LEU A C 1
ATOM 2247 O O . LEU A 1 288 ? 22.393 -9.103 -21.076 1.00 84.81 288 LEU A O 1
ATOM 2251 N N . GLU A 1 289 ? 23.844 -10.163 -19.732 1.00 83.31 289 GLU A N 1
ATOM 2252 C CA . GLU A 1 289 ? 23.262 -9.705 -18.452 1.00 83.31 289 GLU A CA 1
ATOM 2253 C C . GLU A 1 289 ? 24.076 -8.592 -17.762 1.00 83.31 289 GLU A C 1
ATOM 2255 O O . GLU A 1 289 ? 23.916 -8.320 -16.571 1.00 83.31 289 GLU A O 1
ATOM 2260 N N . ILE A 1 290 ? 25.025 -7.974 -18.473 1.00 84.69 290 ILE A N 1
ATOM 2261 C CA . ILE A 1 290 ? 25.997 -7.059 -17.867 1.00 84.69 290 ILE A CA 1
ATOM 2262 C C . ILE A 1 290 ? 25.323 -5.733 -17.510 1.00 84.69 290 ILE A C 1
ATOM 2264 O O . ILE A 1 290 ? 25.057 -4.909 -18.383 1.00 84.69 290 ILE A O 1
ATOM 2268 N N . CYS A 1 291 ? 25.169 -5.493 -16.204 1.00 88.44 291 CYS A N 1
ATOM 2269 C CA . CYS A 1 291 ? 24.584 -4.265 -15.663 1.00 88.44 291 CYS A CA 1
ATOM 2270 C C . CYS A 1 291 ? 23.146 -4.024 -16.145 1.00 88.44 291 CYS A C 1
ATOM 2272 O O . CYS A 1 291 ? 22.727 -2.881 -16.322 1.00 88.44 291 CYS A O 1
ATOM 2274 N N . ASP A 1 292 ? 22.373 -5.094 -16.311 1.00 92.50 292 ASP A N 1
ATOM 2275 C CA . ASP A 1 292 ? 20.979 -5.049 -16.752 1.00 92.50 292 ASP A CA 1
ATOM 2276 C C . ASP A 1 292 ? 20.041 -4.665 -15.608 1.00 92.50 292 ASP A C 1
ATOM 2278 O O . ASP A 1 292 ? 19.146 -5.401 -15.206 1.00 92.50 292 ASP A O 1
ATOM 2282 N N . HIS A 1 293 ? 20.294 -3.497 -15.032 1.00 95.69 293 HIS A N 1
ATOM 2283 C CA . HIS A 1 293 ? 19.557 -2.948 -13.909 1.00 95.69 293 HIS A CA 1
ATOM 2284 C C . HIS A 1 293 ? 18.369 -2.153 -14.450 1.00 95.69 293 HIS A C 1
ATOM 2286 O O . HIS A 1 293 ? 18.496 -0.959 -14.713 1.00 95.69 293 HIS A O 1
ATOM 2292 N N . LEU A 1 294 ? 17.228 -2.809 -14.665 1.00 98.06 294 LEU A N 1
ATOM 2293 C CA . LEU A 1 294 ? 16.001 -2.127 -15.064 1.00 98.06 294 LEU A CA 1
ATOM 2294 C C . LEU A 1 294 ? 15.226 -1.664 -13.830 1.00 98.06 294 LEU A C 1
ATOM 2296 O O . LEU A 1 294 ? 14.855 -2.468 -12.974 1.00 98.06 294 LEU A O 1
ATOM 2300 N N . ASP A 1 295 ? 14.863 -0.392 -13.826 1.00 98.62 295 ASP A N 1
ATOM 2301 C CA . ASP A 1 295 ? 13.933 0.189 -12.875 1.00 98.62 295 ASP A CA 1
ATOM 2302 C C . ASP A 1 295 ? 12.566 0.419 -13.535 1.00 98.62 295 ASP A C 1
ATOM 2304 O O . ASP A 1 295 ? 12.431 1.075 -14.573 1.00 98.62 295 ASP A O 1
ATOM 2308 N N . LEU A 1 296 ? 11.522 -0.116 -12.900 1.00 98.38 296 LEU A N 1
ATOM 2309 C CA . LEU A 1 296 ? 10.118 0.115 -13.226 1.00 98.38 296 LEU A CA 1
ATOM 2310 C C . LEU A 1 296 ? 9.496 0.980 -12.118 1.00 98.38 296 LEU A C 1
ATOM 2312 O O . LEU A 1 296 ? 8.844 0.492 -11.188 1.00 98.38 296 LEU A O 1
ATOM 2316 N N . CYS A 1 297 ? 9.754 2.281 -12.198 1.00 98.44 297 CYS A N 1
ATOM 2317 C CA . CYS A 1 297 ? 9.372 3.303 -11.229 1.00 98.44 297 CYS A CA 1
ATOM 2318 C C . CYS A 1 297 ? 7.877 3.636 -11.290 1.00 98.44 297 CYS A C 1
ATOM 2320 O O . CYS A 1 297 ? 7.246 3.610 -12.347 1.00 98.44 297 CYS A O 1
ATOM 2322 N N . GLU A 1 298 ? 7.289 3.976 -10.141 1.00 96.81 298 GLU A N 1
ATOM 2323 C CA . GLU A 1 298 ? 5.870 4.324 -9.977 1.00 96.81 298 GLU A CA 1
ATOM 2324 C C . GLU A 1 298 ? 4.895 3.306 -10.606 1.00 96.81 298 GLU A C 1
ATOM 2326 O O . GLU A 1 298 ? 3.761 3.653 -10.958 1.00 96.81 298 GLU A O 1
ATOM 2331 N N . ALA A 1 299 ? 5.338 2.051 -10.744 1.00 97.94 299 ALA A N 1
ATOM 2332 C CA . ALA A 1 299 ? 4.601 0.965 -11.372 1.00 97.94 299 ALA A CA 1
ATOM 2333 C C . ALA A 1 299 ? 3.313 0.680 -10.605 1.00 97.94 299 ALA A C 1
ATOM 2335 O O . ALA A 1 299 ? 3.355 0.232 -9.457 1.00 97.94 299 ALA A O 1
ATOM 2336 N N . ARG A 1 300 ? 2.160 0.948 -11.217 1.00 96.94 300 ARG A N 1
ATOM 233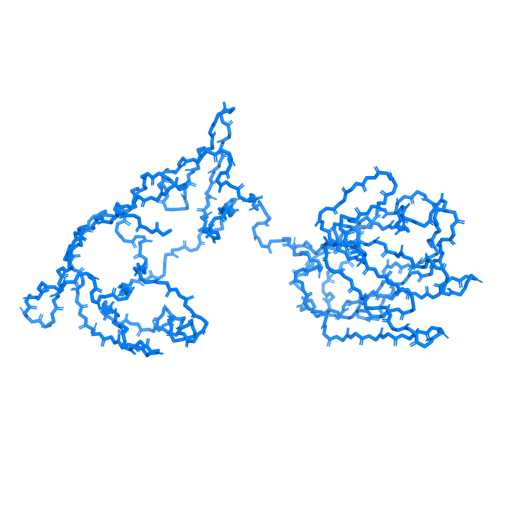7 C CA . ARG A 1 300 ? 0.862 0.860 -10.543 1.00 96.94 300 ARG A CA 1
ATOM 2338 C C . ARG A 1 300 ? -0.288 0.562 -11.489 1.00 96.94 300 ARG A C 1
ATOM 2340 O O . ARG A 1 300 ? -0.327 1.038 -12.623 1.00 96.94 300 ARG A O 1
ATOM 2347 N N . PHE A 1 301 ? -1.269 -0.161 -10.970 1.00 96.56 301 PHE A N 1
ATOM 2348 C CA . PHE A 1 301 ? -2.565 -0.355 -11.599 1.00 96.56 301 PHE A CA 1
ATOM 2349 C C . PHE A 1 301 ? -3.571 0.683 -11.119 1.00 96.56 301 PHE A C 1
ATOM 2351 O O . PHE A 1 301 ? -3.544 1.086 -9.957 1.00 96.56 301 PHE A O 1
ATOM 2358 N N . ILE A 1 302 ? -4.468 1.090 -12.013 1.00 94.44 302 ILE A N 1
ATOM 2359 C CA . ILE A 1 302 ? -5.508 2.090 -11.772 1.00 94.44 302 ILE A CA 1
ATOM 2360 C C . ILE A 1 302 ? -6.869 1.495 -12.155 1.00 94.44 302 ILE A C 1
ATOM 2362 O O . ILE A 1 302 ? -7.012 0.996 -13.275 1.00 94.44 302 ILE A O 1
ATOM 2366 N N . LYS A 1 303 ? -7.842 1.537 -11.238 1.00 89.38 303 LYS A N 1
ATOM 2367 C CA . LYS A 1 303 ? -9.245 1.130 -11.452 1.00 89.38 303 LYS A CA 1
ATOM 2368 C C . LYS A 1 303 ? -10.045 2.141 -12.273 1.00 89.38 303 LYS A C 1
ATOM 2370 O O . LYS A 1 303 ? -9.709 3.345 -12.275 1.00 89.38 303 LYS A O 1
#

pLDDT: mean 91.2, std 7.68, range [52.22, 98.81]

Sequence (303 aa):
PIQSLQSNERQVKVSGDQTGELVLPSINVASIRFGPLTSNIRGSWEKLLNGENSKDLLVVQKENVLDYIDGVVGSITGDKIQFFTGEDEVAVNRSRVFGVIYARPPSPEGSPFCAIRLTDEGVLNASAITFTGTEFIATLQAGAQARFAPPSIASLDFSQGKVRYLSDLEPANIEYTPFFDTVWKYRKDRHRDGGPLRVGGKEYARGLYIHSKTLLQYRLKGEYRNFRAIMGIDDSVPGIGFVYVEIKGDGRILYSGNVRSSDSPVELNLDVRGVRDFEVLVDFGDNLEICDHLDLCEARFIK

Radius of gyration: 25.01 Å; Cα contacts (8 Å, |Δi|>4): 738; chains: 1; bounding box: 56×44×64 Å

Nearest PDB structures (foldseek):
  7jrl-assembly1_A  TM=6.802E-01  e=1.200E-11  Clostridium perfringens ATCC 13124
  7jrm-assembly1_A  TM=6.486E-01  e=9.199E-11  Clostridium perfringens ATCC 13124
  7js4-assembly1_A  TM=4.315E-01  e=1.084E-11  Clostridium perfringens ATCC 13124
  4db5-assembly1_A  TM=4.509E-01  e=8.328E-02  Oryctolagus cuniculus
  4e4s-assembly1_A  TM=3.976E-01  e=3.880E-02  Ochotona princeps

Solvent-accessible surface area (backbone atoms only — not comparable to full-atom values): 16256 Å² total; per-residue (Å²): 118,79,76,44,48,39,34,43,91,61,38,32,38,39,28,30,95,56,43,40,68,35,62,40,54,27,89,77,52,56,63,48,74,72,54,85,84,49,83,82,42,41,65,59,51,52,50,62,73,71,45,94,51,95,42,18,33,50,26,30,62,59,94,76,42,82,48,72,46,72,32,45,75,56,41,31,50,89,57,36,32,36,34,30,53,89,90,46,82,43,80,39,57,41,91,65,38,32,28,40,38,49,51,64,80,81,74,83,83,69,81,56,46,28,41,39,31,29,69,86,73,47,75,45,51,14,60,44,74,46,75,78,88,74,38,35,45,30,31,29,72,87,68,33,60,42,48,30,50,65,88,35,54,65,45,77,42,64,51,72,81,34,51,45,48,55,53,82,47,77,60,77,44,76,48,79,52,49,91,61,98,60,81,66,74,65,35,63,40,20,32,92,92,55,60,57,34,35,46,81,94,40,78,33,77,42,14,36,28,40,36,37,30,28,38,40,30,34,76,52,78,34,66,33,39,34,38,34,31,40,34,34,30,30,62,91,36,74,79,59,13,30,29,29,38,40,32,29,41,68,84,42,78,72,46,73,48,77,44,38,36,83,52,78,64,44,78,46,80,38,83,36,65,66,27,37,40,38,37,45,36,35,33,54,25,99,70,46,60,55,56,22,42,36,30,36,28,61,24,27,39,29,87